Protein AF-A0A418GRE8-F1 (afdb_monomer_lite)

Radius of gyration: 18.29 Å; chains: 1; bounding box: 44×47×54 Å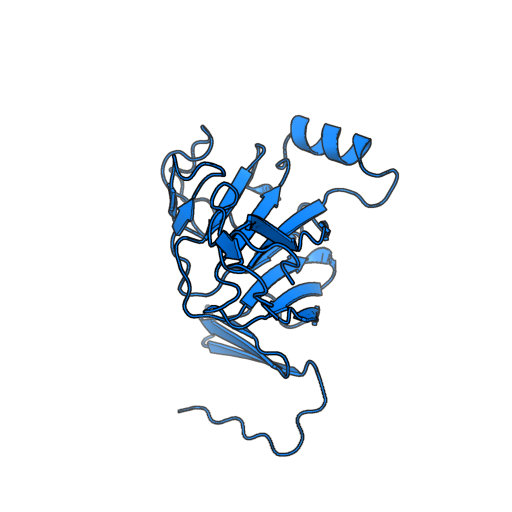

Secondary structure (DSSP, 8-state):
---SSS-EEE-EEE--EEE-STTEEEE--TT--EEE-TTSS-EEESSEE-SEETTEE-TTTEETTBGGG--S-EEEEES--SSSEEEEEETTTTEEEEEE--TTT--EEEEEE--SSHHHHHHHHHH-SSS--EEEEEEEES-SSTT--EEE-TT-------EEEEEESS-S-SEE-SSEEEEEEEETTEEEEEEEESS--TT------

Foldseek 3Di:
DAQAQFKDWDWDKDKDKDDADQQKFWFDAPPQQKWAWQVNPDMAGPQFGDQDDPNDHSNVTDRNRGQQRFAAWTKGQGPWDQAQWIWMGGRVVQKIKMKGWRCCFWGAWMKTARGDHPRRQVVQVVPDPPRGGIMIGMITTPDNHRVDIDMDGHVRDDDTDMDIAMDGNPGHFNHDDCFKTKHWDQDPVGTDIDIDGSDDDPPDDDDDD

Sequence (209 aa):
YNGNATPRHFLWWANPAVKGGEGHQSVFPPDVTAVFDHGKRAVSAFPIATGTYYKVDYSAGVDISRYKNVPVPTSYMAEKSQYDFVGAWCHDEDGGLLHVANHHIAPGKKQWSWGHSEFGQAWDKSLTDNNGPYIELMTGIFADNQPDFTWLDAYEEKRFEQYFLPYHSLGMVQNASRDAVIKLQRSERGIEWGLYAISPLNGYRLAIR

Structure (mmCIF, N/CA/C/O backbone):
data_AF-A0A418GRE8-F1
#
_entry.id   AF-A0A418GRE8-F1
#
loop_
_atom_site.group_PDB
_atom_site.id
_atom_site.type_symbol
_atom_site.label_atom_id
_atom_site.label_alt_id
_atom_site.label_comp_id
_atom_site.label_asym_id
_atom_site.label_entity_id
_atom_site.label_seq_id
_atom_site.pdbx_PDB_ins_code
_atom_site.Cartn_x
_atom_site.Cartn_y
_atom_site.Cartn_z
_atom_site.occupancy
_atom_site.B_iso_or_equiv
_atom_site.auth_seq_id
_atom_site.auth_comp_id
_atom_site.auth_asym_id
_atom_site.auth_atom_id
_atom_site.pdbx_PDB_model_num
ATOM 1 N N . TYR A 1 1 ? 6.570 -2.289 -23.967 1.00 94.94 1 TYR A N 1
ATOM 2 C CA . TYR A 1 1 ? 7.234 -2.948 -25.106 1.00 94.94 1 TYR A CA 1
ATOM 3 C C . TYR A 1 1 ? 8.674 -2.466 -25.213 1.00 94.94 1 TYR A C 1
ATOM 5 O O . TYR A 1 1 ? 8.899 -1.262 -25.137 1.00 94.94 1 TYR A O 1
ATOM 13 N N . ASN A 1 2 ? 9.637 -3.375 -25.369 1.00 97.69 2 ASN A N 1
ATOM 14 C CA . ASN A 1 2 ? 11.031 -3.040 -25.659 1.00 97.69 2 ASN A CA 1
ATOM 15 C C . ASN A 1 2 ? 11.304 -3.161 -27.165 1.00 97.69 2 ASN A C 1
ATOM 17 O O . ASN A 1 2 ? 11.511 -4.255 -27.666 1.00 97.69 2 ASN A O 1
ATOM 21 N N . GLY A 1 3 ? 11.374 -2.043 -27.888 1.00 97.50 3 GLY A N 1
ATOM 22 C CA . GLY A 1 3 ? 11.646 -2.051 -29.334 1.00 97.50 3 GLY A CA 1
ATOM 23 C C . GLY A 1 3 ? 13.100 -2.329 -29.743 1.00 97.50 3 GLY A C 1
ATOM 24 O O . GLY A 1 3 ? 13.414 -2.243 -30.927 1.00 97.50 3 GLY A O 1
ATOM 25 N N . ASN A 1 4 ? 14.003 -2.608 -28.799 1.00 97.81 4 ASN A N 1
ATOM 26 C CA . ASN A 1 4 ? 15.423 -2.830 -29.077 1.00 97.81 4 ASN A CA 1
ATOM 27 C C . ASN A 1 4 ? 15.740 -4.318 -29.277 1.00 97.81 4 ASN A C 1
ATOM 29 O O . ASN A 1 4 ? 15.134 -5.179 -28.648 1.00 97.81 4 ASN A O 1
ATOM 33 N N . ALA A 1 5 ? 16.803 -4.607 -30.036 1.00 97.75 5 ALA A N 1
ATOM 34 C CA . ALA A 1 5 ? 17.363 -5.955 -30.203 1.00 97.75 5 ALA A CA 1
ATOM 35 C C . ALA A 1 5 ? 18.135 -6.481 -28.971 1.00 97.75 5 ALA A C 1
ATOM 37 O O . ALA A 1 5 ? 18.753 -7.539 -29.029 1.00 97.75 5 ALA A O 1
ATOM 38 N N . THR A 1 6 ? 18.160 -5.727 -27.868 1.00 98.06 6 THR A N 1
ATOM 39 C CA . THR A 1 6 ? 18.856 -6.097 -26.626 1.00 98.06 6 THR A CA 1
ATOM 40 C C . THR A 1 6 ? 17.944 -5.866 -25.421 1.00 98.06 6 THR A C 1
ATOM 42 O O . THR A 1 6 ? 17.111 -4.950 -25.477 1.00 98.06 6 THR A O 1
ATOM 45 N N . PRO A 1 7 ? 18.099 -6.641 -24.330 1.00 97.69 7 PRO A N 1
ATOM 46 C CA . PRO A 1 7 ? 17.323 -6.435 -23.115 1.00 97.69 7 PRO A CA 1
ATOM 47 C C . PRO A 1 7 ? 17.482 -5.027 -22.528 1.00 97.69 7 PRO A C 1
ATOM 49 O O . PRO A 1 7 ? 18.528 -4.372 -22.660 1.00 97.69 7 PRO A O 1
ATOM 52 N N . ARG A 1 8 ? 16.431 -4.553 -21.860 1.00 96.94 8 ARG A N 1
ATOM 53 C CA . ARG A 1 8 ? 16.404 -3.283 -21.126 1.00 96.94 8 ARG A CA 1
ATOM 54 C C . ARG A 1 8 ? 15.813 -3.508 -19.745 1.00 96.94 8 ARG A C 1
ATOM 56 O O . ARG A 1 8 ? 14.792 -4.174 -19.612 1.00 96.94 8 ARG A O 1
ATOM 63 N N . HIS A 1 9 ? 16.452 -2.946 -18.727 1.00 94.56 9 HIS A N 1
ATOM 64 C CA . HIS A 1 9 ? 15.881 -2.940 -17.390 1.00 94.56 9 HIS A CA 1
ATOM 65 C C . HIS A 1 9 ? 14.781 -1.879 -17.295 1.00 94.56 9 HIS A C 1
ATOM 67 O O . HIS A 1 9 ? 14.842 -0.850 -17.972 1.00 94.56 9 HIS A O 1
ATOM 73 N N . PHE A 1 10 ? 13.788 -2.111 -16.445 1.00 93.50 10 PHE A N 1
ATOM 74 C CA . PHE A 1 10 ? 12.794 -1.104 -16.098 1.00 93.50 10 PHE A CA 1
ATOM 75 C C . PHE A 1 10 ? 12.335 -1.258 -14.650 1.00 93.50 10 PHE A C 1
ATOM 77 O O . PHE A 1 10 ? 12.489 -2.312 -14.030 1.00 93.50 10 PHE A O 1
ATOM 84 N N . LEU A 1 11 ? 11.762 -0.175 -14.138 1.00 93.44 11 LEU A N 1
ATOM 85 C CA . LEU A 1 11 ? 11.116 -0.093 -12.840 1.00 93.44 11 LEU A CA 1
ATOM 86 C C . LEU A 1 11 ? 9.740 0.531 -13.055 1.00 93.44 11 LEU A C 1
ATOM 88 O O . LEU A 1 11 ? 9.628 1.542 -13.752 1.00 93.44 11 LEU A O 1
ATOM 92 N N . TRP A 1 12 ? 8.703 -0.059 -12.466 1.00 94.12 12 TRP A N 1
ATOM 93 C CA . TRP A 1 12 ? 7.352 0.485 -12.531 1.00 94.12 12 TRP A CA 1
ATOM 94 C C . TRP A 1 12 ? 6.684 0.460 -11.162 1.00 94.12 12 TRP A C 1
ATOM 96 O O . TRP A 1 12 ? 6.516 -0.602 -10.559 1.00 94.12 12 TRP A O 1
ATOM 106 N N . TRP A 1 13 ? 6.255 1.638 -10.715 1.00 95.25 13 TRP A N 1
ATOM 107 C CA . TRP A 1 13 ? 5.429 1.828 -9.530 1.00 95.25 13 TRP A CA 1
ATOM 108 C C . TRP A 1 13 ? 4.293 2.787 -9.865 1.00 95.25 13 TRP A C 1
ATOM 110 O O . TRP A 1 13 ? 4.534 3.863 -10.410 1.00 95.25 13 TRP A O 1
ATOM 120 N N . ALA A 1 14 ? 3.069 2.426 -9.496 1.00 96.19 14 ALA A N 1
ATOM 121 C CA . ALA A 1 14 ? 1.993 3.400 -9.387 1.00 96.19 14 ALA A CA 1
ATOM 122 C C . ALA A 1 14 ? 2.026 3.997 -7.976 1.00 96.19 14 ALA A C 1
ATOM 124 O O . ALA A 1 14 ? 2.118 3.254 -6.999 1.00 96.19 14 ALA A O 1
ATOM 125 N N . ASN A 1 15 ? 1.981 5.326 -7.881 1.00 95.94 15 ASN A N 1
ATOM 126 C CA . ASN A 1 15 ? 2.144 6.067 -6.630 1.00 95.94 15 ASN A CA 1
ATOM 127 C C . ASN A 1 15 ? 0.995 7.069 -6.399 1.00 95.94 15 ASN A C 1
ATOM 129 O O . ASN A 1 15 ? 1.213 8.279 -6.480 1.00 95.94 15 ASN A O 1
ATOM 133 N N . PRO A 1 16 ? -0.253 6.611 -6.198 1.00 95.88 16 PRO A N 1
ATOM 134 C CA . PRO A 1 16 ? -1.324 7.495 -5.764 1.00 95.88 16 PRO A CA 1
ATOM 135 C C . PRO A 1 16 ? -1.039 8.090 -4.380 1.00 95.88 16 PRO A C 1
ATOM 137 O O . PRO A 1 16 ? -0.779 7.373 -3.409 1.00 95.88 16 PRO A O 1
ATOM 140 N N . ALA A 1 17 ? -1.174 9.411 -4.291 1.00 95.56 17 ALA A N 1
ATOM 141 C CA . ALA A 1 17 ? -1.313 10.110 -3.025 1.00 95.56 17 ALA A CA 1
ATOM 142 C C . ALA A 1 17 ? -2.750 9.940 -2.509 1.00 95.56 17 ALA A C 1
ATOM 144 O O . ALA A 1 17 ? -3.711 10.191 -3.239 1.00 95.56 17 ALA A O 1
ATOM 145 N N . VAL A 1 18 ? -2.900 9.529 -1.253 1.00 94.50 18 VAL A N 1
ATOM 146 C CA . VAL A 1 18 ? -4.199 9.416 -0.573 1.00 94.50 18 VAL A CA 1
ATOM 147 C C . VAL A 1 18 ? -4.181 10.200 0.734 1.00 94.50 18 VAL A C 1
ATOM 149 O O . VAL A 1 18 ? -3.116 10.569 1.233 1.00 94.50 18 VAL A O 1
ATOM 152 N N . LYS A 1 19 ? -5.368 10.485 1.280 1.00 92.75 19 LYS A N 1
ATOM 153 C CA . LYS A 1 19 ? -5.524 11.309 2.481 1.00 92.75 19 LYS A CA 1
ATOM 154 C C . LYS A 1 19 ? -4.692 10.756 3.644 1.00 92.75 19 LYS A C 1
ATOM 156 O O . LYS A 1 19 ? -4.831 9.586 4.009 1.00 92.75 19 LYS A O 1
ATOM 161 N N . GLY A 1 20 ? -3.817 11.600 4.189 1.00 93.69 20 GLY A N 1
ATOM 162 C CA . GLY A 1 20 ? -3.051 11.350 5.408 1.00 93.69 20 GLY A CA 1
ATOM 163 C C . GLY A 1 20 ? -3.715 11.996 6.626 1.00 93.69 20 GLY A C 1
ATOM 164 O O . GLY A 1 20 ? -4.906 12.295 6.614 1.00 93.69 20 GLY A O 1
ATOM 165 N N . GLY A 1 21 ? -2.935 12.254 7.677 1.00 94.06 21 GLY A N 1
ATOM 166 C CA . GLY A 1 21 ? -3.423 12.926 8.888 1.00 94.06 21 GLY A CA 1
ATOM 167 C C . GLY A 1 21 ? -3.987 11.967 9.938 1.00 94.06 21 GLY A C 1
ATOM 168 O O . GLY A 1 21 ? -3.881 10.753 9.805 1.00 94.06 21 GLY A O 1
ATOM 169 N N . GLU A 1 22 ? -4.549 12.497 11.026 1.00 94.44 22 GLU A N 1
ATOM 170 C CA . GLU A 1 22 ? -4.894 11.706 12.224 1.00 94.44 22 GLU A CA 1
ATOM 171 C C . GLU A 1 22 ? -5.888 10.562 11.962 1.00 94.44 22 GLU A C 1
ATOM 173 O O . GLU A 1 22 ? -5.762 9.473 12.550 1.00 94.44 22 GLU A O 1
ATOM 178 N N . GLY A 1 23 ? -6.840 10.792 11.055 1.00 96.19 23 GLY A N 1
ATOM 179 C CA . GLY A 1 23 ? -7.808 9.808 10.596 1.00 96.19 23 GLY A CA 1
ATOM 180 C C . GLY A 1 23 ? -7.234 8.720 9.692 1.00 96.19 23 GLY A C 1
ATOM 181 O O . GLY A 1 23 ? -7.911 7.721 9.484 1.00 96.19 23 GLY A O 1
ATOM 182 N N . HIS A 1 24 ? -6.011 8.842 9.172 1.00 97.75 24 HIS A N 1
ATOM 183 C CA . HIS A 1 24 ? -5.452 7.848 8.257 1.00 97.75 24 HIS A CA 1
ATOM 184 C C . HIS A 1 24 ? -5.015 6.557 8.968 1.00 97.75 24 HIS A C 1
ATOM 186 O O . HIS A 1 24 ? -4.351 6.578 10.016 1.00 97.75 24 HIS A O 1
ATOM 192 N N . GLN A 1 25 ? -5.326 5.424 8.337 1.00 98.19 25 GLN A N 1
ATOM 193 C CA . GLN A 1 25 ? -4.853 4.099 8.699 1.00 98.19 25 GLN A CA 1
ATOM 194 C C . GLN A 1 25 ? -4.451 3.270 7.470 1.00 98.19 25 GLN A C 1
ATOM 196 O O . GLN A 1 25 ? -5.213 3.135 6.510 1.00 98.19 25 GLN A O 1
ATOM 201 N N . SER A 1 26 ? -3.266 2.670 7.535 1.00 98.00 26 SER A N 1
ATOM 202 C CA . SER A 1 26 ? -2.730 1.759 6.526 1.00 98.00 26 SER A CA 1
ATOM 203 C C . SER A 1 26 ? -3.526 0.458 6.488 1.00 98.00 26 SER A C 1
ATOM 205 O O . SER A 1 26 ? -3.678 -0.202 7.517 1.00 98.00 26 SER A O 1
ATOM 207 N N . VAL A 1 27 ? -3.957 0.032 5.303 1.00 97.88 27 VAL A N 1
ATOM 208 C CA . VAL A 1 27 ? -4.663 -1.238 5.099 1.00 97.88 27 VAL A CA 1
ATOM 209 C C . VAL A 1 27 ? -3.742 -2.201 4.360 1.00 97.88 27 VAL A C 1
ATOM 211 O O . VAL A 1 27 ? -3.666 -2.195 3.134 1.00 97.88 27 VAL A O 1
ATOM 214 N N . PHE A 1 28 ? -3.036 -3.046 5.103 1.00 97.88 28 PHE A N 1
ATOM 215 C CA . PHE A 1 28 ? -2.276 -4.154 4.524 1.00 97.88 28 PHE A CA 1
ATOM 216 C C . PHE A 1 28 ? -3.061 -5.465 4.637 1.00 97.88 28 PHE A C 1
ATOM 218 O O . PHE A 1 28 ? -3.894 -5.601 5.538 1.00 97.88 28 PHE A O 1
ATOM 225 N N . PRO A 1 29 ? -2.810 -6.434 3.739 1.00 97.50 29 PRO A N 1
ATOM 226 C CA . PRO A 1 29 ? -3.384 -7.764 3.859 1.00 97.50 29 PRO A CA 1
ATOM 227 C C . PRO A 1 29 ? -3.110 -8.438 5.211 1.00 97.50 29 PRO A C 1
ATOM 229 O O . PRO A 1 29 ? -2.058 -8.197 5.805 1.00 97.50 29 PRO A O 1
ATOM 232 N N . PRO A 1 30 ? -4.002 -9.333 5.679 1.00 96.19 30 PRO A N 1
ATOM 233 C CA . PRO A 1 30 ? -3.861 -9.982 6.985 1.00 96.19 30 PRO A CA 1
ATOM 234 C C . PRO A 1 30 ? -2.605 -10.846 7.152 1.00 96.19 30 PRO A C 1
ATOM 236 O O . PRO A 1 30 ? -2.222 -11.139 8.281 1.00 96.19 30 PRO A O 1
ATOM 239 N N . ASP A 1 31 ? -1.990 -11.289 6.053 1.00 96.94 31 ASP A N 1
ATOM 240 C CA . ASP A 1 31 ? -0.751 -12.072 6.069 1.00 96.94 31 ASP A CA 1
ATOM 241 C C . ASP A 1 31 ? 0.520 -11.208 6.127 1.00 96.94 31 ASP A C 1
ATOM 243 O O . ASP A 1 31 ? 1.615 -11.742 6.291 1.00 96.94 31 ASP A O 1
ATOM 247 N N . VAL A 1 32 ? 0.396 -9.879 6.058 1.00 97.25 32 VAL A N 1
ATOM 248 C CA . VAL A 1 32 ? 1.521 -8.960 6.248 1.00 97.25 32 VAL A CA 1
ATOM 249 C C . VAL A 1 32 ? 1.736 -8.732 7.740 1.00 97.25 32 VAL A C 1
ATOM 251 O O . VAL A 1 32 ? 1.144 -7.844 8.351 1.00 97.25 32 VAL A O 1
ATOM 254 N N . THR A 1 33 ? 2.625 -9.531 8.327 1.00 97.06 33 THR A N 1
ATOM 255 C CA . THR A 1 33 ? 3.007 -9.424 9.747 1.00 97.06 33 THR A CA 1
ATOM 256 C C . THR A 1 33 ? 4.294 -8.634 9.972 1.00 97.06 33 THR A C 1
ATOM 258 O O . THR A 1 33 ? 4.660 -8.361 11.116 1.00 97.06 33 THR A O 1
ATOM 261 N N . ALA A 1 34 ? 5.003 -8.277 8.899 1.00 96.94 34 ALA A N 1
ATOM 262 C CA . ALA A 1 34 ? 6.251 -7.530 8.951 1.00 96.94 34 ALA A CA 1
ATOM 263 C C . ALA A 1 34 ? 6.363 -6.536 7.790 1.00 96.94 34 ALA A C 1
ATOM 265 O O . ALA A 1 34 ? 5.949 -6.813 6.660 1.00 96.94 34 ALA A O 1
ATOM 266 N N . VAL A 1 35 ? 6.963 -5.383 8.083 1.00 97.00 35 VAL A N 1
ATOM 267 C CA . VAL A 1 35 ? 7.262 -4.333 7.107 1.00 97.00 35 VAL A CA 1
ATOM 268 C C . VAL A 1 35 ? 8.725 -3.924 7.195 1.00 97.00 35 VAL A C 1
ATOM 270 O O . VAL A 1 35 ? 9.308 -3.865 8.279 1.00 97.00 35 VAL A O 1
ATOM 273 N N . PHE A 1 36 ? 9.313 -3.629 6.043 1.00 95.38 36 PHE A N 1
ATOM 274 C CA . PHE A 1 36 ? 10.685 -3.167 5.913 1.00 95.38 36 PHE A CA 1
ATOM 275 C C . PHE A 1 36 ? 10.770 -1.668 5.652 1.00 95.38 36 PHE A C 1
ATOM 277 O O . PHE A 1 36 ? 9.884 -1.070 5.028 1.00 95.38 36 PHE A O 1
ATOM 284 N N . ASP A 1 37 ? 11.891 -1.081 6.076 1.00 92.81 37 ASP A N 1
ATOM 285 C CA . ASP A 1 37 ? 12.237 0.290 5.719 1.00 92.81 37 ASP A CA 1
ATOM 286 C C . ASP A 1 37 ? 12.537 0.398 4.215 1.00 92.81 37 ASP A C 1
ATOM 288 O O . ASP A 1 37 ? 12.675 -0.595 3.500 1.00 92.81 37 ASP A O 1
ATOM 292 N N . HIS A 1 38 ? 12.672 1.630 3.722 1.00 87.31 38 HIS A N 1
ATOM 293 C CA . HIS A 1 38 ? 12.851 1.915 2.293 1.00 87.31 38 HIS A CA 1
ATOM 294 C C . HIS A 1 38 ? 13.989 1.108 1.631 1.00 87.31 38 HIS A C 1
ATOM 296 O O . HIS A 1 38 ? 13.899 0.782 0.453 1.00 87.31 38 HIS A O 1
ATOM 302 N N . GLY A 1 39 ? 15.059 0.806 2.375 1.00 84.25 39 GLY A N 1
ATOM 303 C CA . GLY A 1 39 ? 16.217 0.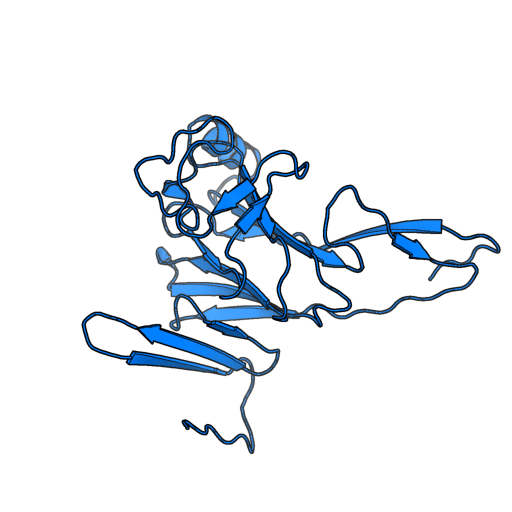062 1.873 1.00 84.25 39 GLY A CA 1
ATOM 304 C C . GLY A 1 39 ? 16.258 -1.418 2.260 1.00 84.25 39 GLY A C 1
ATOM 305 O O . GLY A 1 39 ? 17.299 -2.031 2.049 1.00 84.25 39 GLY A O 1
ATOM 306 N N . LYS A 1 40 ? 15.203 -1.975 2.877 1.00 86.56 40 LYS A N 1
ATOM 307 C CA . LYS A 1 40 ? 15.197 -3.327 3.478 1.00 86.56 40 LYS A CA 1
ATOM 308 C C . LYS A 1 40 ? 16.364 -3.592 4.453 1.00 86.56 40 LYS A C 1
ATOM 310 O O . LYS A 1 40 ? 16.883 -4.698 4.552 1.00 86.56 40 LYS A O 1
ATOM 315 N N . ARG A 1 41 ? 16.780 -2.562 5.188 1.00 89.25 41 ARG A N 1
ATOM 316 C CA . ARG A 1 41 ? 17.840 -2.562 6.212 1.00 89.25 41 ARG A CA 1
ATOM 317 C C . ARG A 1 41 ? 17.298 -2.796 7.619 1.00 89.25 41 ARG A C 1
ATOM 319 O O . ARG A 1 41 ? 18.030 -3.274 8.478 1.00 89.25 41 ARG A O 1
ATOM 326 N N . ALA A 1 42 ? 16.049 -2.410 7.866 1.00 93.12 42 ALA A N 1
ATOM 327 C CA . ALA A 1 42 ? 15.366 -2.592 9.141 1.00 93.12 42 ALA A CA 1
ATOM 328 C C . ALA A 1 42 ? 13.978 -3.193 8.913 1.00 93.12 42 ALA A C 1
ATOM 330 O O . ALA A 1 42 ? 13.346 -2.930 7.891 1.00 93.12 42 ALA A O 1
ATOM 331 N N . VAL A 1 43 ? 13.511 -3.975 9.884 1.00 95.75 43 VAL A N 1
ATOM 332 C CA . VAL A 1 43 ? 12.207 -4.642 9.875 1.00 95.75 43 VAL A CA 1
ATOM 333 C C . VAL A 1 43 ? 11.445 -4.288 11.147 1.00 95.75 43 VAL A C 1
ATOM 335 O O . VAL A 1 43 ? 12.048 -4.121 12.207 1.00 95.75 43 VAL A O 1
ATOM 338 N N . SER A 1 44 ? 10.127 -4.170 11.041 1.00 97.31 44 SER A N 1
ATOM 339 C CA . SER A 1 44 ? 9.224 -4.030 12.180 1.00 97.31 44 SER A CA 1
ATOM 340 C C . SER A 1 44 ? 8.042 -4.979 12.040 1.00 97.31 44 SER A C 1
ATOM 342 O O . SER A 1 44 ? 7.615 -5.279 10.924 1.00 97.31 44 SER A O 1
ATOM 344 N N . ALA A 1 45 ? 7.509 -5.437 13.172 1.00 97.88 45 ALA A N 1
ATOM 345 C CA . ALA A 1 45 ? 6.220 -6.112 13.196 1.00 97.88 45 ALA A CA 1
ATOM 346 C C . ALA A 1 45 ? 5.112 -5.129 12.789 1.00 97.88 45 ALA A C 1
ATOM 348 O O . ALA A 1 45 ? 5.159 -3.946 13.125 1.00 97.88 45 ALA A O 1
ATOM 349 N N . PHE A 1 46 ? 4.114 -5.622 12.063 1.00 97.69 46 PHE A N 1
ATOM 350 C CA . PHE A 1 46 ? 2.979 -4.832 11.599 1.00 97.69 46 PHE A CA 1
ATOM 351 C C . PHE A 1 46 ? 1.662 -5.551 11.945 1.00 97.69 46 PHE A C 1
ATOM 353 O O . PHE A 1 46 ? 1.608 -6.777 11.847 1.00 97.69 46 PHE A O 1
ATOM 360 N N . PRO A 1 47 ? 0.596 -4.832 12.356 1.00 97.38 47 PRO A N 1
ATOM 361 C CA . PRO A 1 47 ? 0.526 -3.379 12.553 1.00 97.38 47 PRO A CA 1
ATOM 362 C C . PRO A 1 47 ? 1.117 -2.901 13.885 1.00 97.38 47 PRO A C 1
ATOM 364 O O . PRO A 1 47 ? 1.392 -1.715 14.028 1.00 97.38 47 PRO A O 1
ATOM 367 N N . ILE A 1 48 ? 1.321 -3.795 14.856 1.00 98.31 48 ILE A N 1
ATOM 368 C CA . ILE A 1 48 ? 1.861 -3.434 16.170 1.00 98.31 48 ILE A CA 1
ATOM 369 C C . ILE A 1 48 ? 3.383 -3.569 16.153 1.00 98.31 48 ILE A C 1
ATOM 371 O O . ILE A 1 48 ? 3.915 -4.677 16.227 1.00 98.31 48 ILE A O 1
ATOM 375 N N . ALA A 1 49 ? 4.077 -2.438 16.088 1.00 98.19 49 ALA A N 1
ATOM 376 C CA . ALA A 1 49 ? 5.524 -2.384 16.194 1.00 98.19 49 ALA A CA 1
ATOM 377 C C . ALA A 1 49 ? 5.975 -2.568 17.644 1.00 98.19 49 ALA A C 1
ATOM 379 O O . ALA A 1 49 ? 5.378 -2.025 18.574 1.00 98.19 49 ALA A O 1
ATOM 380 N N . THR A 1 50 ? 7.081 -3.287 17.813 1.00 97.38 50 THR A N 1
ATOM 381 C CA . THR A 1 50 ? 7.846 -3.375 19.060 1.00 97.38 50 THR A CA 1
ATOM 382 C C . THR A 1 50 ? 9.323 -3.104 18.769 1.00 97.38 50 THR A C 1
ATOM 384 O O . THR A 1 50 ? 9.778 -3.234 17.630 1.00 97.38 50 THR A O 1
ATOM 387 N N . GLY A 1 51 ? 10.086 -2.696 19.785 1.00 96.38 51 GLY A N 1
ATOM 388 C CA . GLY A 1 51 ? 11.504 -2.355 19.633 1.00 96.38 51 GLY A CA 1
ATOM 389 C C . GLY A 1 51 ? 11.722 -1.037 18.886 1.00 96.38 51 GLY A C 1
ATOM 390 O O . GLY A 1 51 ? 10.921 -0.119 19.006 1.00 96.38 51 GLY A O 1
ATOM 391 N N . THR A 1 52 ? 12.813 -0.915 18.130 1.00 97.31 52 THR A N 1
ATOM 392 C CA . THR A 1 52 ? 13.165 0.328 17.423 1.00 97.31 52 THR A CA 1
ATOM 393 C C . THR A 1 52 ? 12.943 0.204 15.920 1.00 97.31 52 THR A C 1
ATOM 395 O O . THR A 1 52 ? 13.466 -0.710 15.288 1.00 97.31 52 THR A O 1
ATOM 398 N N . TYR A 1 53 ? 12.254 1.175 15.318 1.00 97.06 53 TYR A N 1
ATOM 399 C CA . TYR A 1 53 ? 12.091 1.272 13.865 1.00 97.06 53 TYR A CA 1
ATOM 400 C C . TYR A 1 53 ? 12.220 2.732 13.419 1.00 97.06 53 TYR A C 1
ATOM 402 O O . TYR A 1 53 ? 11.706 3.628 14.079 1.00 97.06 53 TYR A O 1
ATOM 410 N N . TYR A 1 54 ? 12.981 3.004 12.351 1.00 95.62 54 TYR A N 1
ATOM 411 C CA . TYR A 1 54 ? 13.352 4.376 11.948 1.00 95.62 54 TYR A CA 1
ATOM 412 C C . TYR A 1 54 ? 13.947 5.237 13.085 1.00 95.62 54 TYR A C 1
ATOM 414 O O . TYR A 1 54 ? 13.758 6.448 13.132 1.00 95.62 54 TYR A O 1
ATOM 422 N N . LYS A 1 55 ? 14.713 4.613 13.994 1.00 95.06 55 LYS A N 1
ATOM 423 C CA . LYS A 1 55 ? 15.286 5.249 15.203 1.00 95.06 55 LYS A CA 1
ATOM 424 C C . LYS A 1 55 ? 14.240 5.765 16.209 1.00 95.06 55 LYS A C 1
ATOM 426 O O . LYS A 1 55 ? 14.600 6.500 17.122 1.00 95.06 55 LYS A O 1
ATOM 431 N N . VAL A 1 56 ? 12.979 5.368 16.062 1.00 97.12 56 VAL A N 1
ATOM 432 C CA . VAL A 1 56 ? 11.896 5.631 17.017 1.00 97.12 56 VAL A CA 1
ATOM 433 C C . VAL A 1 56 ? 11.709 4.399 17.896 1.00 97.12 56 VAL A C 1
ATOM 435 O O . VAL A 1 56 ? 11.746 3.276 17.391 1.00 97.12 56 VAL A O 1
ATOM 438 N N . ASP A 1 57 ? 11.535 4.608 19.200 1.00 97.56 57 ASP A N 1
ATOM 439 C CA . ASP A 1 57 ? 11.229 3.545 20.157 1.00 97.56 57 ASP A CA 1
ATOM 440 C C . ASP A 1 57 ? 9.723 3.240 20.172 1.00 97.56 57 ASP A C 1
ATOM 442 O O . ASP A 1 57 ? 8.903 4.084 20.527 1.00 97.56 57 ASP A O 1
ATOM 446 N N . TYR A 1 58 ? 9.379 2.015 19.791 1.00 98.06 58 TYR A N 1
ATOM 447 C CA . TYR A 1 58 ? 8.039 1.436 19.808 1.00 98.06 58 TYR A CA 1
ATOM 448 C C . TYR A 1 58 ? 7.930 0.277 20.812 1.00 98.06 58 TYR A C 1
ATOM 450 O O . TYR A 1 58 ? 6.999 -0.520 20.736 1.00 98.06 58 TYR A O 1
ATOM 458 N N . SER A 1 59 ? 8.858 0.147 21.768 1.00 97.31 59 SER A N 1
ATOM 459 C CA . SER A 1 59 ? 8.888 -0.934 22.771 1.00 97.31 59 SER A CA 1
ATOM 460 C C . SER A 1 59 ? 7.581 -1.123 23.553 1.00 97.31 59 SER A C 1
ATOM 462 O O . SER A 1 59 ? 7.291 -2.238 23.980 1.00 97.31 59 SER A O 1
ATOM 464 N N . ALA A 1 60 ? 6.759 -0.078 23.673 1.00 97.56 60 ALA A N 1
ATOM 465 C CA . ALA A 1 60 ? 5.444 -0.126 24.309 1.00 97.56 60 ALA A CA 1
ATOM 466 C C . ALA A 1 60 ? 4.362 -0.893 23.516 1.00 97.56 60 ALA A C 1
ATOM 468 O O . ALA A 1 60 ? 3.268 -1.088 24.041 1.00 97.56 60 ALA A O 1
ATOM 469 N N . GLY A 1 61 ? 4.634 -1.322 22.278 1.00 98.25 61 GLY A N 1
ATOM 470 C CA . GLY A 1 61 ? 3.629 -1.934 21.408 1.00 98.25 61 GLY A CA 1
ATOM 471 C C . GLY A 1 61 ? 2.740 -0.870 20.772 1.00 98.25 61 GLY A C 1
ATOM 472 O O . GLY A 1 61 ? 1.650 -0.575 21.258 1.00 98.25 61 GLY A O 1
ATOM 473 N N . VAL A 1 62 ? 3.212 -0.275 19.680 1.00 98.50 62 VAL A N 1
ATOM 474 C CA . VAL A 1 62 ? 2.546 0.863 19.035 1.00 98.50 62 VAL A CA 1
ATOM 475 C C . VAL A 1 62 ? 1.939 0.438 17.708 1.00 98.50 62 VAL A C 1
ATOM 477 O O . VAL A 1 62 ? 2.613 -0.156 16.873 1.00 98.50 62 VAL A O 1
ATOM 480 N N . ASP A 1 63 ? 0.669 0.776 17.493 1.00 98.19 63 ASP A N 1
ATOM 481 C CA . ASP A 1 63 ? 0.009 0.572 16.205 1.00 98.19 63 ASP A CA 1
ATOM 482 C C . ASP A 1 63 ? 0.554 1.554 15.157 1.00 98.19 63 ASP A C 1
ATOM 484 O O . ASP A 1 63 ? 0.110 2.701 15.065 1.00 98.19 63 ASP A O 1
ATOM 488 N N . ILE A 1 64 ? 1.517 1.099 14.362 1.00 98.25 64 ILE A N 1
ATOM 489 C CA . ILE A 1 64 ? 2.143 1.869 13.283 1.00 98.25 64 ILE A CA 1
ATOM 490 C C . ILE A 1 64 ? 1.319 1.854 11.988 1.00 98.25 64 ILE A C 1
ATOM 492 O O . ILE A 1 64 ? 1.724 2.460 11.002 1.00 98.25 64 ILE A O 1
ATOM 496 N N . SER A 1 65 ? 0.137 1.224 11.968 1.00 98.00 65 SER A N 1
ATOM 497 C CA . SER A 1 65 ? -0.819 1.449 10.877 1.00 98.00 65 SER A CA 1
ATOM 498 C C . SER A 1 65 ? -1.477 2.830 10.971 1.00 98.00 65 SER A C 1
ATOM 500 O O . SER A 1 65 ? -1.960 3.350 9.972 1.00 98.00 65 SER A O 1
ATOM 502 N N . ARG A 1 66 ? -1.495 3.462 12.152 1.00 98.06 66 ARG A N 1
ATOM 503 C CA . ARG A 1 66 ? -2.090 4.789 12.375 1.00 98.06 66 ARG A CA 1
ATOM 504 C C . ARG A 1 66 ? -1.085 5.899 12.085 1.00 98.06 66 ARG A C 1
ATOM 506 O O . ARG A 1 66 ? -0.086 6.004 12.786 1.00 98.06 66 ARG A O 1
ATOM 513 N N . TYR A 1 67 ? -1.405 6.810 11.164 1.00 97.38 67 TYR A N 1
ATOM 514 C CA . TYR A 1 67 ? -0.530 7.939 10.790 1.00 97.38 67 TYR A CA 1
ATOM 515 C C . TYR A 1 67 ? -0.017 8.745 11.992 1.00 97.38 67 TYR A C 1
ATOM 517 O O . TYR A 1 67 ? 1.171 9.038 12.092 1.00 97.38 67 TYR A O 1
ATOM 525 N N . LYS A 1 68 ? -0.908 9.061 12.942 1.00 96.75 68 LYS A N 1
ATOM 526 C CA . LYS A 1 68 ? -0.579 9.839 14.149 1.00 96.75 68 LYS A CA 1
ATOM 527 C C . LYS A 1 68 ? 0.515 9.211 15.026 1.00 96.75 68 LYS A C 1
ATOM 529 O O . LYS A 1 68 ? 1.149 9.917 15.800 1.00 96.75 68 LYS A O 1
ATOM 534 N N . ASN A 1 69 ? 0.745 7.903 14.898 1.00 97.69 69 ASN A N 1
ATOM 535 C CA . ASN A 1 69 ? 1.745 7.164 15.668 1.00 97.69 69 ASN A CA 1
ATOM 536 C C . ASN A 1 69 ? 3.114 7.100 14.967 1.00 97.69 69 ASN A C 1
ATOM 538 O O . ASN A 1 69 ? 4.029 6.459 15.477 1.00 97.69 69 ASN A O 1
ATOM 542 N N . VAL A 1 70 ? 3.265 7.736 13.802 1.00 97.25 70 VAL A N 1
ATOM 543 C CA . VAL A 1 70 ? 4.456 7.651 12.950 1.00 97.25 70 VAL A CA 1
ATOM 544 C C . VAL A 1 70 ? 5.149 9.011 12.938 1.00 97.25 70 VAL A C 1
ATOM 546 O O . VAL A 1 70 ? 4.850 9.823 12.075 1.00 97.25 70 VAL A O 1
ATOM 549 N N . PRO A 1 71 ? 6.053 9.333 13.877 1.00 96.69 71 PRO A N 1
ATOM 550 C CA . PRO A 1 71 ? 6.532 10.707 14.051 1.00 96.69 71 PRO A CA 1
ATOM 551 C C . PRO A 1 71 ? 7.529 11.155 12.974 1.00 96.69 71 PRO A C 1
ATOM 553 O O . PRO A 1 71 ? 7.691 12.347 12.744 1.00 96.69 71 PRO A O 1
ATOM 556 N N . VAL A 1 72 ? 8.216 10.231 12.306 1.00 96.94 72 VAL A N 1
ATOM 557 C CA . VAL A 1 72 ? 9.295 10.542 11.352 1.00 96.94 72 VAL A CA 1
ATOM 558 C C . VAL A 1 72 ? 8.969 10.007 9.958 1.00 96.94 72 VAL A C 1
ATOM 560 O O . VAL A 1 72 ? 8.145 9.092 9.853 1.00 96.94 72 VAL A O 1
ATOM 563 N N . PRO A 1 73 ? 9.630 10.503 8.893 1.00 96.88 73 PRO A N 1
ATOM 564 C CA . PRO A 1 73 ? 9.462 9.955 7.555 1.00 96.88 73 PRO A CA 1
ATOM 565 C C . PRO A 1 73 ? 9.696 8.449 7.544 1.00 96.88 73 PRO A C 1
ATOM 567 O O . PRO A 1 73 ? 10.779 7.974 7.891 1.00 96.88 73 PRO A O 1
ATOM 570 N N . THR A 1 74 ? 8.670 7.700 7.161 1.00 96.56 74 THR A N 1
ATOM 571 C CA . THR A 1 74 ? 8.630 6.252 7.349 1.00 96.56 74 THR A CA 1
ATOM 572 C C . THR A 1 74 ? 8.077 5.583 6.105 1.00 96.56 74 THR A C 1
ATOM 574 O O . THR A 1 74 ? 7.078 6.007 5.529 1.00 96.56 74 THR A O 1
ATOM 577 N N . SER A 1 75 ? 8.750 4.510 5.699 1.00 94.75 75 SER A N 1
ATOM 578 C CA . SER A 1 75 ? 8.286 3.593 4.669 1.00 94.75 75 SER A CA 1
ATOM 579 C C . SER A 1 75 ? 7.844 2.289 5.314 1.00 94.75 75 SER A C 1
ATOM 581 O O . SER A 1 75 ? 8.508 1.787 6.222 1.00 94.75 75 SER A O 1
ATOM 583 N N . TYR A 1 76 ? 6.789 1.703 4.767 1.00 96.06 76 TYR A N 1
ATOM 584 C CA . TYR A 1 76 ? 6.391 0.323 4.992 1.00 96.06 76 TYR A CA 1
ATOM 585 C C . TYR A 1 76 ? 6.441 -0.394 3.658 1.00 96.06 76 TYR A C 1
ATOM 587 O O . TYR A 1 76 ? 5.567 -0.186 2.827 1.00 96.06 76 TYR A O 1
ATOM 595 N N . MET A 1 77 ? 7.471 -1.198 3.424 1.00 95.31 77 MET A N 1
ATOM 596 C CA . MET A 1 77 ? 7.450 -2.191 2.355 1.00 95.31 77 MET A CA 1
ATOM 597 C C . MET A 1 77 ? 6.950 -3.502 2.952 1.00 95.31 77 MET A C 1
ATOM 599 O O . MET A 1 77 ? 7.582 -4.005 3.879 1.00 95.31 77 MET A O 1
ATOM 603 N N . ALA A 1 78 ? 5.840 -4.055 2.467 1.00 95.25 78 ALA A N 1
ATOM 604 C CA . ALA A 1 78 ? 5.423 -5.384 2.909 1.00 95.25 78 ALA A CA 1
ATOM 605 C C . ALA A 1 78 ? 6.514 -6.414 2.581 1.00 95.25 78 ALA A C 1
ATOM 607 O O . ALA A 1 78 ? 7.162 -6.304 1.542 1.00 95.25 78 ALA A O 1
ATOM 608 N N . GLU A 1 79 ? 6.709 -7.417 3.442 1.00 86.38 79 GLU A N 1
ATOM 609 C CA . GLU A 1 79 ? 7.594 -8.540 3.119 1.00 86.38 79 GLU A CA 1
ATOM 610 C C . GLU A 1 79 ? 7.088 -9.300 1.888 1.00 86.38 79 GLU A C 1
ATOM 612 O O . GLU A 1 79 ? 7.658 -9.192 0.805 1.00 86.38 79 GLU A O 1
ATOM 617 N N . LYS A 1 80 ? 6.022 -10.083 2.059 1.00 88.06 80 LYS A N 1
ATOM 618 C CA . LYS A 1 80 ? 5.328 -10.834 1.014 1.00 88.06 80 LYS A CA 1
ATOM 619 C C . LYS A 1 80 ? 3.871 -10.961 1.418 1.00 88.06 80 LYS A C 1
ATOM 621 O O . LYS A 1 80 ? 3.551 -10.995 2.601 1.00 88.06 80 LYS A O 1
ATOM 626 N N . SER A 1 81 ? 2.998 -11.052 0.428 1.00 95.75 81 SER A N 1
ATOM 627 C CA . SER A 1 81 ? 1.583 -11.322 0.644 1.00 95.75 81 SER A CA 1
ATOM 628 C C . SER A 1 81 ? 1.047 -12.164 -0.505 1.00 95.75 81 SER A C 1
ATOM 630 O O . SER A 1 81 ? 1.452 -11.978 -1.653 1.00 95.75 81 SER A O 1
ATOM 632 N N . GLN A 1 82 ? 0.163 -13.105 -0.188 1.00 97.06 82 GLN A N 1
ATOM 633 C CA . GLN A 1 82 ? -0.604 -13.898 -1.153 1.00 97.06 82 GLN A CA 1
ATOM 634 C C . GLN A 1 82 ? -1.914 -13.208 -1.558 1.00 97.06 82 GLN A C 1
ATOM 636 O O . GLN A 1 82 ? -2.708 -13.767 -2.311 1.00 97.06 82 GLN A O 1
ATOM 641 N N . TYR A 1 83 ? -2.169 -12.006 -1.039 1.00 98.00 83 TYR A N 1
ATOM 642 C CA . TYR A 1 83 ? -3.371 -11.244 -1.335 1.00 98.00 83 TYR A CA 1
ATOM 643 C C . TYR A 1 83 ? -3.130 -10.229 -2.449 1.00 98.00 83 TYR A C 1
ATOM 645 O O . TYR A 1 83 ? -2.098 -9.556 -2.534 1.00 98.00 83 TYR A O 1
ATOM 653 N N . ASP A 1 84 ? -4.168 -10.028 -3.250 1.00 97.94 84 ASP A N 1
ATOM 654 C CA . ASP A 1 84 ? -4.143 -9.139 -4.408 1.00 97.94 84 ASP A CA 1
ATOM 655 C C . ASP A 1 84 ? -4.320 -7.656 -4.052 1.00 97.94 84 ASP A C 1
ATOM 657 O O . ASP A 1 84 ? -4.316 -6.819 -4.948 1.00 97.94 84 ASP A O 1
ATOM 661 N N . PHE A 1 85 ? -4.442 -7.293 -2.767 1.00 98.12 85 PHE A N 1
ATOM 662 C CA . PHE A 1 85 ? -4.802 -5.929 -2.364 1.00 98.12 85 PHE A CA 1
ATOM 663 C C . PHE A 1 85 ? -3.805 -5.244 -1.422 1.00 98.12 85 PHE A C 1
ATOM 665 O O . PHE A 1 85 ? -2.936 -5.889 -0.839 1.00 98.12 85 PHE A O 1
ATOM 672 N N . VAL A 1 86 ? -3.895 -3.920 -1.330 1.00 98.31 86 VAL A N 1
ATOM 673 C CA . VAL A 1 86 ? -3.323 -3.040 -0.290 1.00 98.31 86 VAL A CA 1
ATOM 674 C C . VAL A 1 86 ? -4.095 -1.724 -0.349 1.00 98.31 86 VAL A C 1
ATOM 676 O O . VAL A 1 86 ? -4.669 -1.403 -1.384 1.00 98.31 86 VAL A O 1
ATOM 679 N N . GLY A 1 87 ? -4.152 -0.938 0.716 1.00 97.81 87 GLY A N 1
ATOM 680 C CA . GLY A 1 87 ? -4.894 0.310 0.670 1.00 97.81 87 GLY A CA 1
ATOM 681 C C . GLY A 1 87 ? -4.682 1.237 1.844 1.00 97.81 87 GLY A C 1
ATOM 682 O O . GLY A 1 87 ? -3.761 1.095 2.646 1.00 97.81 87 GLY A O 1
ATOM 683 N N . ALA A 1 88 ? -5.600 2.184 1.923 1.00 97.81 88 ALA A N 1
ATOM 684 C CA . ALA A 1 88 ? -5.677 3.208 2.939 1.00 97.81 88 ALA A CA 1
ATOM 685 C C . ALA A 1 88 ? -7.130 3.401 3.362 1.00 97.81 88 ALA A C 1
ATOM 687 O O . ALA A 1 88 ? -8.048 3.309 2.542 1.00 97.81 88 ALA A O 1
ATOM 688 N N . TRP A 1 89 ? -7.323 3.706 4.637 1.00 98.06 89 TRP A N 1
ATOM 689 C CA . TRP A 1 89 ? -8.609 4.060 5.215 1.00 98.06 89 TRP A CA 1
ATOM 690 C C . TRP A 1 89 ? -8.498 5.395 5.949 1.00 98.06 89 TRP A C 1
ATOM 692 O O . TRP A 1 89 ? -7.533 5.620 6.676 1.00 98.06 89 TRP A O 1
ATOM 702 N N . CYS A 1 90 ? -9.480 6.273 5.774 1.00 97.44 90 CYS A N 1
ATOM 703 C CA . CYS A 1 90 ? -9.611 7.527 6.500 1.00 97.44 90 CYS A CA 1
ATOM 704 C C . CYS A 1 90 ? -10.841 7.452 7.409 1.00 97.44 90 CYS A C 1
ATOM 706 O O . CYS A 1 90 ? -11.979 7.452 6.944 1.00 97.44 90 CYS A O 1
ATOM 708 N N . HIS A 1 91 ? -10.606 7.401 8.719 1.00 96.81 91 HIS A N 1
ATOM 709 C CA . HIS A 1 91 ? -11.661 7.361 9.734 1.00 96.81 91 HIS A CA 1
ATOM 710 C C . HIS A 1 91 ? -12.506 8.639 9.758 1.00 96.81 91 HIS A C 1
ATOM 712 O O . HIS A 1 91 ? -13.693 8.558 10.052 1.00 96.81 91 HIS A O 1
ATOM 718 N N . ASP A 1 92 ? -11.919 9.789 9.417 1.00 94.50 92 ASP A N 1
ATOM 719 C CA . ASP A 1 92 ? -12.614 11.084 9.449 1.00 94.50 92 ASP A CA 1
ATOM 720 C C . ASP A 1 92 ? -13.579 11.256 8.263 1.00 94.50 92 ASP A C 1
ATOM 722 O O . ASP A 1 92 ? -14.572 11.972 8.365 1.00 94.50 92 ASP A O 1
ATOM 726 N N . GLU A 1 93 ? -13.296 10.586 7.141 1.00 94.75 93 GLU A N 1
ATOM 727 C CA . GLU A 1 93 ? -14.089 10.657 5.905 1.00 94.75 93 GLU A CA 1
ATOM 728 C C . GLU A 1 93 ? -14.994 9.428 5.702 1.00 94.75 93 GLU A C 1
ATOM 730 O O . GLU A 1 93 ? -15.729 9.370 4.719 1.00 94.75 93 GLU A O 1
ATOM 735 N N . ASP A 1 94 ? -14.940 8.443 6.610 1.00 96.69 94 ASP A N 1
ATOM 736 C CA . ASP A 1 94 ? -15.604 7.134 6.479 1.00 96.69 94 ASP A CA 1
ATOM 737 C C . ASP A 1 94 ? -15.363 6.479 5.104 1.00 96.69 94 ASP A C 1
ATOM 739 O O . ASP A 1 94 ? -16.246 5.856 4.507 1.00 96.69 94 ASP A O 1
ATOM 743 N N . GLY A 1 95 ? -14.146 6.633 4.578 1.00 96.81 95 GLY A N 1
ATOM 744 C CA . GLY A 1 95 ? -13.807 6.279 3.205 1.00 96.81 95 GLY A CA 1
ATOM 745 C C . GLY A 1 95 ? -12.350 5.882 3.030 1.00 96.81 95 GLY A C 1
ATOM 746 O O . GLY A 1 95 ? -11.482 6.200 3.843 1.00 96.81 95 GLY A O 1
ATOM 747 N N . GLY A 1 96 ? -12.058 5.174 1.947 1.00 95.94 96 GLY A N 1
ATOM 748 C CA . GLY A 1 96 ? -10.711 4.721 1.647 1.00 95.94 96 GLY A CA 1
ATOM 749 C C . GLY A 1 96 ? -10.492 4.382 0.183 1.00 95.94 96 GLY A C 1
ATOM 750 O O . GLY A 1 96 ? -11.409 4.396 -0.639 1.00 95.94 96 GLY A O 1
ATOM 751 N N . LEU A 1 97 ? -9.241 4.048 -0.123 1.00 97.50 97 LEU A N 1
ATOM 752 C CA . LEU A 1 97 ? -8.811 3.590 -1.437 1.00 97.50 97 LEU A CA 1
ATOM 753 C C . LEU A 1 97 ? -8.111 2.242 -1.295 1.00 97.50 97 LEU A C 1
ATOM 755 O O . LEU A 1 97 ? -7.208 2.088 -0.473 1.00 97.50 97 LEU A O 1
ATOM 759 N N . LEU A 1 98 ? -8.504 1.285 -2.129 1.00 97.88 98 LEU A N 1
ATOM 760 C CA . LEU A 1 98 ? -7.834 -0.001 -2.273 1.00 97.88 98 LEU A CA 1
ATOM 761 C C . LEU A 1 98 ? -7.162 -0.061 -3.638 1.00 97.88 98 LEU A C 1
ATOM 763 O O . LEU A 1 98 ? -7.764 0.263 -4.657 1.00 97.88 98 LEU A O 1
ATOM 767 N N . HIS A 1 99 ? -5.922 -0.518 -3.667 1.00 98.19 99 HIS A N 1
ATOM 768 C CA . HIS A 1 99 ? -5.314 -1.089 -4.854 1.00 98.19 99 HIS A CA 1
ATOM 769 C C . HIS A 1 99 ? -5.627 -2.585 -4.899 1.00 98.19 99 HIS A C 1
ATOM 771 O O . HIS A 1 99 ? -5.508 -3.262 -3.879 1.00 98.19 99 HIS A O 1
ATOM 777 N N . VAL A 1 100 ? -6.014 -3.088 -6.072 1.00 98.31 100 VAL A N 1
ATOM 778 C CA . VAL A 1 100 ? -6.187 -4.518 -6.355 1.00 98.31 100 VAL A CA 1
ATOM 779 C C . VAL A 1 100 ? -5.477 -4.868 -7.665 1.00 98.31 100 VAL A C 1
ATOM 781 O O . VAL A 1 100 ? -5.710 -4.229 -8.694 1.00 98.31 100 VAL A O 1
ATOM 784 N N . ALA A 1 101 ? -4.615 -5.883 -7.645 1.00 97.94 101 ALA A N 1
ATOM 785 C CA . ALA A 1 101 ? -3.976 -6.468 -8.824 1.00 97.94 101 ALA A CA 1
ATOM 786 C C . ALA A 1 101 ? -3.435 -7.871 -8.509 1.00 97.94 101 ALA A C 1
ATOM 788 O O . ALA A 1 101 ? -3.097 -8.159 -7.367 1.00 97.94 101 ALA A O 1
ATOM 789 N N . ASN A 1 102 ? -3.288 -8.715 -9.535 1.00 97.25 102 ASN A N 1
ATOM 790 C CA . ASN A 1 102 ? -2.693 -10.048 -9.400 1.00 97.25 102 ASN A CA 1
ATOM 791 C C . ASN A 1 102 ? -1.305 -9.958 -8.741 1.00 97.25 102 ASN A C 1
ATOM 793 O O . ASN A 1 102 ? -0.371 -9.437 -9.354 1.00 97.25 102 ASN A O 1
ATOM 797 N N . HIS A 1 103 ? -1.155 -10.492 -7.529 1.00 95.94 103 HIS A N 1
ATOM 798 C CA . HIS A 1 103 ? 0.074 -10.398 -6.739 1.00 95.94 103 HIS A CA 1
ATOM 799 C C . HIS A 1 103 ? 1.287 -11.106 -7.371 1.00 95.94 103 HIS A C 1
ATOM 801 O O . HIS A 1 103 ? 2.422 -10.769 -7.041 1.00 95.94 103 HIS A O 1
ATOM 807 N N . HIS A 1 104 ? 1.094 -12.030 -8.322 1.00 95.00 104 HIS A N 1
ATOM 808 C CA . HIS A 1 104 ? 2.199 -12.609 -9.101 1.00 95.00 104 HIS A CA 1
ATOM 809 C C . HIS A 1 104 ? 2.808 -11.615 -10.104 1.00 95.00 104 HIS A C 1
ATOM 811 O O . HIS A 1 104 ? 3.953 -11.778 -10.519 1.00 95.00 104 HIS A O 1
ATOM 817 N N . ILE A 1 105 ? 2.047 -10.590 -10.500 1.00 95.44 105 ILE A N 1
ATOM 818 C CA . ILE A 1 105 ? 2.484 -9.512 -11.397 1.00 95.44 105 ILE A CA 1
ATOM 819 C C . ILE A 1 105 ? 2.788 -8.240 -10.601 1.00 95.44 105 ILE A C 1
ATOM 821 O O . ILE A 1 105 ? 3.752 -7.545 -10.907 1.00 95.44 105 ILE A O 1
ATOM 825 N N . ALA A 1 106 ? 1.991 -7.946 -9.574 1.00 95.69 106 ALA A N 1
ATOM 826 C CA . ALA A 1 106 ? 2.055 -6.746 -8.747 1.00 95.69 106 ALA A CA 1
ATOM 827 C C . ALA A 1 106 ? 2.409 -7.070 -7.279 1.00 95.69 106 ALA A C 1
ATOM 829 O O . ALA A 1 106 ? 1.591 -6.831 -6.384 1.00 95.69 106 ALA A O 1
ATOM 830 N N . PRO A 1 107 ? 3.591 -7.654 -6.999 1.00 94.88 107 PRO A N 1
ATOM 831 C CA . PRO A 1 107 ? 3.938 -8.079 -5.646 1.00 94.88 107 PRO A CA 1
ATOM 832 C C . PRO A 1 107 ? 4.263 -6.900 -4.718 1.00 94.88 107 PRO A C 1
ATOM 834 O O . PRO A 1 107 ? 4.135 -7.024 -3.502 1.00 94.88 107 PRO A O 1
ATOM 837 N N . GLY A 1 108 ? 4.685 -5.754 -5.266 1.00 95.06 108 GLY A N 1
ATOM 838 C CA . GLY A 1 108 ? 5.105 -4.603 -4.476 1.00 95.06 108 GLY A CA 1
ATOM 839 C C . GLY A 1 108 ? 3.927 -3.926 -3.787 1.00 95.06 108 GLY A C 1
ATOM 840 O O . GLY A 1 108 ? 3.071 -3.345 -4.452 1.00 95.06 108 GLY A O 1
ATOM 841 N N . LYS A 1 109 ? 3.915 -3.952 -2.452 1.00 96.25 109 LYS A N 1
ATOM 842 C CA . LYS A 1 109 ? 2.945 -3.245 -1.605 1.00 96.25 109 LYS A CA 1
ATOM 843 C C . LYS A 1 109 ? 3.710 -2.344 -0.655 1.00 96.25 109 LYS A C 1
ATOM 845 O O . LYS A 1 109 ? 4.401 -2.829 0.244 1.00 96.25 109 LYS A O 1
ATOM 850 N N . LYS A 1 110 ? 3.606 -1.037 -0.869 1.00 95.69 110 LYS A N 1
ATOM 851 C CA . LYS A 1 110 ? 4.350 -0.054 -0.100 1.00 95.69 110 LYS A CA 1
ATOM 852 C C . LYS A 1 110 ? 3.454 1.085 0.345 1.00 95.69 110 LYS A C 1
ATOM 854 O O . LYS A 1 110 ? 2.604 1.553 -0.403 1.00 95.69 110 LYS A O 1
ATOM 859 N N . GLN A 1 111 ? 3.715 1.572 1.542 1.00 96.56 111 GLN A N 1
ATOM 860 C CA . GLN A 1 111 ? 3.214 2.851 1.999 1.00 96.56 111 GLN A CA 1
ATOM 861 C C . GLN A 1 111 ? 4.375 3.750 2.394 1.00 96.56 111 GLN A C 1
ATOM 863 O O . GLN A 1 111 ? 5.372 3.277 2.945 1.00 96.56 111 GLN A O 1
ATOM 868 N N . TRP A 1 112 ? 4.241 5.046 2.149 1.00 96.81 112 TRP A N 1
ATOM 869 C CA . TRP A 1 112 ? 5.192 6.028 2.636 1.00 96.81 112 TRP A CA 1
ATOM 870 C C . TRP A 1 112 ? 4.504 7.293 3.153 1.00 96.81 112 TRP A C 1
ATOM 872 O O . TRP A 1 112 ? 3.447 7.693 2.673 1.00 96.81 112 TRP A O 1
ATOM 882 N N . SER A 1 113 ? 5.095 7.899 4.180 1.00 96.12 113 SER A N 1
ATOM 883 C CA . SER A 1 113 ? 4.630 9.141 4.790 1.00 96.12 113 SER A CA 1
ATOM 884 C C . SER A 1 113 ? 5.815 9.985 5.247 1.00 96.12 113 SER A C 1
ATOM 886 O O . SER A 1 113 ? 6.841 9.445 5.668 1.00 96.12 113 SER A O 1
ATOM 888 N N . TRP A 1 114 ? 5.640 11.308 5.247 1.00 96.56 114 TRP A N 1
ATOM 889 C CA . TRP A 1 114 ? 6.556 12.260 5.879 1.00 96.56 114 TRP A CA 1
ATOM 890 C C . TRP A 1 114 ? 6.542 12.216 7.418 1.00 96.56 114 TRP A C 1
ATOM 892 O O . TRP A 1 114 ? 7.442 12.767 8.054 1.00 96.56 114 TRP A O 1
ATOM 902 N N . GLY A 1 115 ? 5.562 11.535 8.015 1.00 95.12 115 GLY A N 1
ATOM 903 C CA . GLY A 1 115 ? 5.389 11.403 9.457 1.00 95.12 115 GLY A CA 1
ATOM 904 C C . GLY A 1 115 ? 4.612 12.556 10.108 1.00 95.12 115 GLY A C 1
ATOM 905 O O . GLY A 1 115 ? 4.413 13.626 9.545 1.00 95.12 115 GLY A O 1
ATOM 906 N N . HIS A 1 116 ? 4.167 12.331 11.338 1.00 95.56 116 HIS A N 1
ATOM 907 C CA . HIS A 1 116 ? 3.346 13.213 12.159 1.00 95.56 116 HIS A CA 1
ATOM 908 C C . HIS A 1 116 ? 4.196 14.029 13.153 1.00 95.56 116 HIS A C 1
ATOM 910 O O . HIS A 1 116 ? 3.903 14.104 14.342 1.00 95.56 116 HIS A O 1
ATOM 916 N N . SER A 1 117 ? 5.284 14.632 12.671 1.00 94.56 117 SER A N 1
ATOM 917 C CA . SER A 1 117 ? 6.063 15.634 13.417 1.00 94.56 117 SER A CA 1
ATOM 918 C C . SER A 1 117 ? 6.073 16.970 12.685 1.00 94.56 117 SER A C 1
ATOM 920 O O . SER A 1 117 ? 5.583 17.080 11.561 1.00 94.56 117 SER A O 1
ATOM 922 N N . GLU A 1 118 ? 6.683 17.985 13.296 1.00 94.75 118 GLU A N 1
ATOM 923 C CA . GLU A 1 118 ? 6.912 19.289 12.664 1.00 94.75 118 GLU A CA 1
ATOM 924 C C . GLU A 1 118 ? 7.609 19.169 11.302 1.00 94.75 118 GLU A C 1
ATOM 926 O O . GLU A 1 118 ? 7.285 19.919 10.383 1.00 94.75 118 GLU A O 1
ATOM 931 N N . PHE A 1 119 ? 8.515 18.195 11.139 1.00 95.00 119 PHE A N 1
ATOM 932 C CA . PHE A 1 119 ? 9.172 17.933 9.859 1.00 95.00 119 PHE A CA 1
ATOM 933 C C . PHE A 1 119 ? 8.169 17.514 8.781 1.00 95.00 119 PHE A C 1
ATOM 935 O O . PHE A 1 119 ? 8.194 18.053 7.676 1.00 95.00 119 PHE A O 1
ATOM 942 N N . GLY A 1 120 ? 7.271 16.577 9.095 1.00 94.25 120 GLY A N 1
ATOM 943 C CA . GLY A 1 120 ? 6.259 16.136 8.139 1.00 94.25 120 GLY A CA 1
ATOM 944 C C . GLY A 1 120 ? 5.234 17.223 7.837 1.00 94.25 120 GLY A C 1
ATOM 945 O O . GLY A 1 120 ? 4.957 17.496 6.675 1.00 94.25 120 GLY A O 1
ATOM 946 N N . GLN A 1 121 ? 4.795 17.960 8.859 1.00 91.94 121 GLN A N 1
ATOM 947 C CA . GLN A 1 121 ? 3.891 19.100 8.683 1.00 91.94 121 GLN A CA 1
ATOM 948 C C . GLN A 1 121 ? 4.511 20.229 7.843 1.00 91.94 121 GLN A C 1
ATOM 950 O O . GLN A 1 121 ? 3.795 20.949 7.146 1.00 91.94 121 GLN A O 1
ATOM 955 N N . ALA A 1 122 ? 5.832 20.423 7.906 1.00 94.38 122 ALA A N 1
ATOM 956 C CA . ALA A 1 122 ? 6.527 21.375 7.044 1.00 94.38 122 ALA A CA 1
ATOM 957 C C . ALA A 1 122 ? 6.503 20.932 5.570 1.00 94.38 122 ALA A C 1
ATOM 959 O O . ALA A 1 122 ? 6.299 21.767 4.684 1.00 94.38 122 ALA A O 1
ATOM 960 N N . TRP A 1 123 ? 6.652 19.631 5.304 1.00 94.88 123 TRP A N 1
ATOM 961 C CA . TRP A 1 123 ? 6.484 19.075 3.960 1.00 94.88 123 TRP A CA 1
ATOM 962 C C . TRP A 1 123 ? 5.048 19.182 3.460 1.00 94.88 123 TRP A C 1
ATOM 964 O O . TRP A 1 123 ? 4.851 19.595 2.320 1.00 94.88 123 TRP A O 1
ATOM 974 N N . ASP A 1 124 ? 4.055 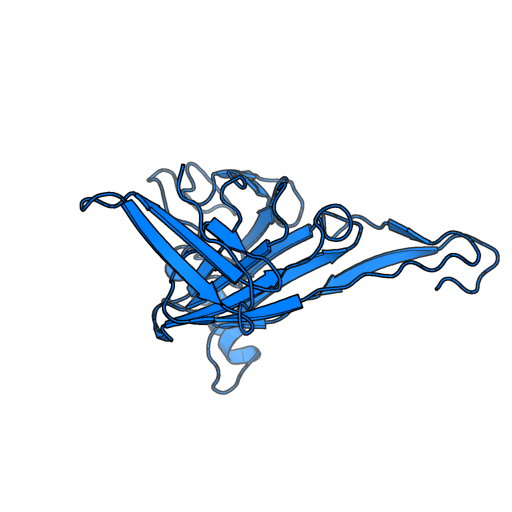18.916 4.309 1.00 90.56 124 ASP A N 1
ATOM 975 C CA . ASP A 1 124 ? 2.641 19.068 3.950 1.00 90.56 124 ASP A CA 1
ATOM 976 C C . ASP A 1 124 ? 2.351 20.497 3.460 1.00 90.56 124 ASP A C 1
ATOM 978 O O . ASP A 1 124 ? 1.814 20.687 2.370 1.00 90.56 124 ASP A O 1
ATOM 982 N N . LYS A 1 125 ? 2.818 21.513 4.201 1.00 90.69 125 LYS A N 1
ATOM 983 C CA . LYS A 1 125 ? 2.698 22.936 3.821 1.00 90.69 125 LYS A CA 1
ATOM 984 C C . LYS A 1 125 ? 3.439 23.299 2.532 1.00 90.69 125 LYS A C 1
ATOM 986 O O . LYS A 1 125 ? 3.116 24.303 1.911 1.00 90.69 125 LYS A O 1
ATOM 991 N N . SER A 1 126 ? 4.457 22.526 2.158 1.00 94.06 126 SER A N 1
ATOM 992 C CA . SER A 1 126 ? 5.256 22.770 0.951 1.00 94.06 126 SER A CA 1
ATOM 993 C C . SER A 1 126 ? 4.661 22.112 -0.296 1.00 94.06 126 SER A C 1
ATOM 995 O O . SER A 1 126 ? 5.021 22.481 -1.410 1.00 94.06 126 SER A O 1
ATOM 997 N N . LEU A 1 127 ? 3.789 21.116 -0.120 1.00 94.12 127 LEU A N 1
ATOM 998 C CA . LEU A 1 127 ? 3.266 20.275 -1.202 1.00 94.12 127 LEU A CA 1
ATOM 999 C C . LEU A 1 127 ? 1.784 20.517 -1.492 1.00 94.12 127 LEU A C 1
ATOM 1001 O O . LEU A 1 127 ? 1.280 20.076 -2.524 1.00 94.12 127 LEU A O 1
ATOM 1005 N N . THR A 1 128 ? 1.081 21.221 -0.608 1.00 91.44 128 THR A N 1
ATOM 1006 C CA . THR A 1 128 ? -0.307 21.610 -0.822 1.00 91.44 128 THR A CA 1
ATOM 1007 C C . THR A 1 128 ? -0.632 22.931 -0.134 1.00 91.44 128 THR A C 1
ATOM 1009 O O . THR A 1 128 ? -0.225 23.170 0.997 1.00 91.44 128 THR A O 1
ATOM 1012 N N . ASP A 1 129 ? -1.508 23.717 -0.763 1.00 91.62 129 ASP A N 1
ATOM 1013 C CA . ASP A 1 129 ? -2.077 24.918 -0.149 1.00 91.62 129 ASP A CA 1
ATOM 1014 C C . ASP A 1 129 ? -3.146 24.570 0.903 1.00 91.62 129 ASP A C 1
ATOM 1016 O O . ASP A 1 129 ? -3.141 25.117 2.000 1.00 91.62 129 ASP A O 1
ATOM 1020 N N . ASN A 1 130 ? -4.069 23.646 0.577 1.00 90.56 130 ASN A N 1
ATOM 1021 C CA . ASN A 1 130 ? -5.308 23.452 1.355 1.00 90.56 130 ASN A CA 1
ATOM 1022 C C . ASN A 1 130 ? -5.712 21.989 1.638 1.00 90.56 130 ASN A C 1
ATOM 1024 O O . ASN A 1 130 ? -6.642 21.760 2.407 1.00 90.56 130 ASN A O 1
ATOM 1028 N N . ASN A 1 131 ? -5.069 20.987 1.031 1.00 87.31 131 ASN A N 1
ATOM 1029 C CA . ASN A 1 131 ? -5.535 19.595 1.084 1.00 87.31 131 ASN A CA 1
ATOM 1030 C C . ASN A 1 131 ? -4.982 18.771 2.268 1.00 87.31 131 ASN A C 1
ATOM 1032 O O . ASN A 1 131 ? -5.383 17.621 2.478 1.00 87.31 131 ASN A O 1
ATOM 1036 N N . GLY A 1 132 ? -4.121 19.386 3.085 1.00 90.62 132 GLY A N 1
ATOM 1037 C CA . GLY A 1 132 ? -3.541 18.788 4.287 1.00 90.62 132 GLY A CA 1
ATOM 1038 C C . GLY A 1 132 ? -2.561 17.640 4.004 1.00 90.62 132 GLY A C 1
ATOM 1039 O O . GLY A 1 132 ? -2.096 17.484 2.875 1.00 90.62 132 GLY A O 1
ATOM 1040 N N . PRO A 1 133 ? -2.236 16.831 5.026 1.00 94.25 133 PRO A N 1
ATOM 1041 C CA . PRO A 1 133 ? -1.277 15.745 4.883 1.00 94.25 133 PRO A CA 1
ATOM 1042 C C . PRO A 1 133 ? -1.741 14.668 3.900 1.00 94.25 133 PRO A C 1
ATOM 1044 O O . PRO A 1 133 ? -2.936 14.364 3.799 1.00 94.25 133 PRO A O 1
ATOM 1047 N N . TYR A 1 134 ? -0.779 14.020 3.248 1.00 95.25 134 TYR A N 1
ATOM 1048 C CA . TYR A 1 134 ? -1.007 12.848 2.405 1.00 95.25 134 TYR A CA 1
ATOM 1049 C C . TYR A 1 134 ? -0.071 11.700 2.786 1.00 95.25 134 TYR A C 1
ATOM 1051 O O . TYR A 1 134 ? 0.921 11.867 3.498 1.00 95.25 134 TYR A O 1
ATOM 1059 N N . ILE A 1 135 ? -0.401 10.516 2.293 1.00 95.88 135 ILE A N 1
ATOM 1060 C CA . ILE A 1 135 ? 0.506 9.373 2.248 1.00 95.88 135 ILE A CA 1
ATOM 1061 C C . ILE A 1 135 ? 0.578 8.849 0.818 1.00 95.88 135 ILE A C 1
ATOM 1063 O O . ILE A 1 135 ? -0.350 9.009 0.024 1.00 95.88 135 ILE A O 1
ATOM 1067 N N . GLU A 1 136 ? 1.676 8.190 0.507 1.00 97.12 136 GLU A N 1
ATOM 1068 C CA . GLU A 1 136 ? 1.901 7.514 -0.760 1.00 97.12 136 GLU A CA 1
ATOM 1069 C C . GLU A 1 136 ? 1.527 6.039 -0.629 1.00 97.12 136 GLU A C 1
ATOM 1071 O O . GLU A 1 136 ? 2.146 5.313 0.152 1.00 97.12 136 GLU A O 1
ATOM 1076 N N . LEU A 1 137 ? 0.531 5.582 -1.391 1.00 97.06 137 LEU A N 1
ATOM 1077 C CA . LEU A 1 137 ? 0.191 4.165 -1.519 1.00 97.06 137 LEU A CA 1
ATOM 1078 C C . LEU A 1 137 ? 0.865 3.622 -2.782 1.00 97.06 137 LEU A C 1
ATOM 1080 O O . LEU A 1 137 ? 0.303 3.677 -3.871 1.00 97.06 137 LEU A O 1
ATOM 1084 N N . MET A 1 138 ? 2.088 3.115 -2.657 1.00 96.50 138 MET A N 1
ATOM 1085 C CA . MET A 1 138 ? 2.903 2.727 -3.808 1.00 96.50 138 MET A CA 1
ATOM 1086 C C . MET A 1 138 ? 2.750 1.237 -4.122 1.00 96.50 138 MET A C 1
ATOM 1088 O O . MET A 1 138 ? 2.865 0.379 -3.246 1.00 96.50 138 MET A O 1
ATOM 1092 N N . THR A 1 139 ? 2.531 0.918 -5.395 1.00 96.19 139 THR A N 1
ATOM 1093 C CA . THR A 1 139 ? 2.262 -0.452 -5.857 1.00 96.19 139 THR A CA 1
ATOM 1094 C C . THR A 1 139 ? 3.176 -0.819 -7.021 1.00 96.19 139 THR A C 1
ATOM 1096 O O . THR A 1 139 ? 3.185 -0.150 -8.057 1.00 96.19 139 THR A O 1
ATOM 1099 N N . GLY A 1 140 ? 4.002 -1.843 -6.807 1.00 94.88 140 GLY A N 1
ATOM 1100 C CA . GLY A 1 140 ? 5.131 -2.203 -7.666 1.00 94.88 140 GLY A CA 1
ATOM 1101 C C . GLY A 1 140 ? 4.809 -3.373 -8.581 1.00 94.88 140 GLY A C 1
ATOM 1102 O O . GLY A 1 140 ? 4.198 -4.353 -8.151 1.00 94.88 140 GLY A O 1
ATOM 1103 N N . ILE A 1 141 ? 5.234 -3.273 -9.841 1.00 94.69 141 ILE A N 1
ATOM 1104 C CA . ILE A 1 141 ? 4.984 -4.280 -10.878 1.00 94.69 141 ILE A CA 1
ATOM 1105 C C . ILE A 1 141 ? 6.284 -5.011 -11.224 1.00 94.69 141 ILE A C 1
ATOM 1107 O O . ILE A 1 141 ? 7.304 -4.382 -11.495 1.00 94.69 141 ILE A O 1
ATOM 1111 N N . PHE A 1 142 ? 6.240 -6.346 -11.200 1.00 92.56 142 PHE A N 1
ATOM 1112 C CA . PHE A 1 142 ? 7.360 -7.281 -11.387 1.00 92.56 142 PHE A CA 1
ATOM 1113 C C . PHE A 1 142 ? 8.543 -7.107 -10.419 1.00 92.56 142 PHE A C 1
ATOM 1115 O O . PHE A 1 142 ? 9.574 -7.754 -10.597 1.00 92.56 142 PHE A O 1
ATOM 1122 N N . ALA A 1 143 ? 8.395 -6.261 -9.402 1.00 86.00 143 ALA A N 1
ATOM 1123 C CA . ALA A 1 143 ? 9.373 -6.012 -8.357 1.00 86.00 143 ALA A CA 1
ATOM 1124 C C . ALA A 1 143 ? 8.637 -5.757 -7.039 1.00 86.00 143 ALA A C 1
ATOM 1126 O O . ALA A 1 143 ? 7.675 -4.986 -6.993 1.00 86.00 143 ALA A O 1
ATOM 1127 N N . ASP A 1 144 ? 9.088 -6.410 -5.969 1.00 79.62 144 ASP A N 1
ATOM 1128 C CA . ASP A 1 144 ? 8.550 -6.214 -4.618 1.00 79.62 144 ASP A CA 1
ATOM 1129 C C . ASP A 1 144 ? 9.290 -5.113 -3.839 1.00 79.62 144 ASP A C 1
ATOM 1131 O O . ASP A 1 144 ? 8.952 -4.812 -2.697 1.00 79.62 144 ASP A O 1
ATOM 1135 N N . ASN A 1 145 ? 10.302 -4.498 -4.458 1.00 79.94 145 ASN A N 1
ATOM 1136 C CA . ASN A 1 145 ? 11.192 -3.538 -3.829 1.00 79.94 145 ASN A CA 1
ATOM 1137 C C . ASN A 1 145 ? 11.552 -2.408 -4.798 1.00 79.94 145 ASN A C 1
ATOM 1139 O O . ASN A 1 145 ? 11.735 -2.625 -5.993 1.00 79.94 145 ASN A O 1
ATOM 1143 N N . GLN A 1 146 ? 11.673 -1.185 -4.286 1.00 69.00 146 GLN A N 1
ATOM 1144 C CA . GLN A 1 146 ? 11.873 0.004 -5.119 1.00 69.00 146 GLN A CA 1
ATOM 1145 C C . GLN A 1 146 ? 13.261 0.139 -5.801 1.00 69.00 146 GLN A C 1
ATOM 1147 O O . GLN A 1 146 ? 13.303 0.749 -6.866 1.00 69.00 146 GLN A O 1
ATOM 1152 N N . PRO A 1 147 ? 14.378 -0.416 -5.281 1.00 74.75 147 PRO A N 1
ATOM 1153 C CA . PRO A 1 147 ? 15.651 -0.477 -5.999 1.00 74.75 147 PRO A CA 1
ATOM 1154 C C . PRO A 1 147 ? 15.773 -1.696 -6.933 1.00 74.75 147 PRO A C 1
ATOM 1156 O O . PRO A 1 147 ? 16.774 -1.801 -7.643 1.00 74.75 147 PRO A O 1
ATOM 1159 N N . ASP A 1 148 ? 14.791 -2.604 -6.953 1.00 80.69 148 ASP A N 1
ATOM 1160 C CA . ASP A 1 148 ? 14.874 -3.837 -7.733 1.00 80.69 148 ASP A CA 1
ATOM 1161 C C . ASP A 1 148 ? 14.307 -3.596 -9.133 1.00 80.69 148 ASP A C 1
ATOM 1163 O O . ASP A 1 148 ? 13.116 -3.346 -9.325 1.00 80.69 148 ASP A O 1
ATOM 1167 N N . PHE A 1 149 ? 15.180 -3.673 -10.131 1.00 85.44 149 PHE A N 1
ATOM 1168 C CA . PHE A 1 149 ? 14.782 -3.587 -11.528 1.00 85.44 149 PHE A CA 1
ATOM 1169 C C . PHE A 1 149 ? 14.411 -4.965 -12.059 1.00 85.44 149 PHE A C 1
ATOM 1171 O O . PHE A 1 149 ? 15.058 -5.971 -11.762 1.00 85.44 149 PHE A O 1
ATOM 1178 N N . THR A 1 150 ? 13.407 -4.989 -12.926 1.00 90.31 150 THR A N 1
ATOM 1179 C CA . THR A 1 150 ? 13.106 -6.150 -13.760 1.00 90.31 150 THR A CA 1
ATOM 1180 C C . THR A 1 150 ? 13.596 -5.900 -15.186 1.00 90.31 150 THR A C 1
ATOM 1182 O O . THR A 1 150 ? 14.100 -4.822 -15.511 1.00 90.31 150 THR A O 1
ATOM 1185 N N . TRP A 1 151 ? 13.441 -6.892 -16.054 1.00 93.75 151 TRP A N 1
ATOM 1186 C CA . TRP A 1 151 ? 13.917 -6.852 -17.431 1.00 93.75 151 TRP A CA 1
ATOM 1187 C C . TRP A 1 151 ? 12.763 -6.973 -18.422 1.00 93.75 151 TRP A C 1
ATOM 1189 O O . TRP A 1 151 ? 11.768 -7.656 -18.158 1.00 93.75 151 TRP A O 1
ATOM 1199 N N . LEU A 1 152 ? 12.918 -6.286 -19.552 1.00 96.38 152 LEU A N 1
ATOM 1200 C CA . LEU A 1 152 ? 12.255 -6.594 -20.810 1.00 96.38 152 LEU A CA 1
ATOM 1201 C C . LEU A 1 152 ? 13.294 -7.166 -21.765 1.00 96.38 152 LEU A C 1
ATOM 1203 O O . LEU A 1 152 ? 14.273 -6.481 -22.080 1.00 96.38 152 LEU A O 1
ATOM 1207 N N . ASP A 1 153 ? 13.064 -8.375 -22.256 1.00 97.69 153 ASP A N 1
ATOM 1208 C CA . ASP A 1 153 ? 13.881 -8.958 -23.316 1.00 97.69 153 ASP A CA 1
ATOM 1209 C C . ASP A 1 153 ? 13.718 -8.195 -24.639 1.00 97.69 153 ASP A C 1
ATOM 1211 O O . ASP A 1 153 ? 12.887 -7.288 -24.779 1.00 97.69 153 ASP A O 1
ATOM 1215 N N . ALA A 1 154 ? 14.572 -8.507 -25.616 1.00 98.00 154 ALA A N 1
ATOM 1216 C CA . ALA A 1 154 ? 14.488 -7.913 -26.946 1.00 98.00 154 ALA A CA 1
ATOM 1217 C C . ALA A 1 154 ? 13.101 -8.169 -27.556 1.00 98.00 154 ALA A C 1
ATOM 1219 O O . ALA A 1 154 ? 12.672 -9.316 -27.654 1.00 98.00 154 ALA A O 1
ATOM 1220 N N . TYR A 1 155 ? 12.410 -7.102 -27.965 1.00 97.81 155 TYR A N 1
ATOM 1221 C CA . TYR A 1 155 ? 11.064 -7.163 -28.552 1.00 97.81 155 TYR A CA 1
ATOM 1222 C C . TYR A 1 155 ? 9.968 -7.727 -27.630 1.00 97.81 155 TYR A C 1
ATOM 1224 O O . TYR A 1 155 ? 8.865 -8.015 -28.091 1.00 97.81 155 TYR A O 1
ATOM 1232 N N . GLU A 1 156 ? 10.224 -7.838 -26.322 1.00 98.00 156 GLU A N 1
ATOM 1233 C CA . GLU A 1 156 ? 9.220 -8.275 -25.352 1.00 98.00 156 GLU A CA 1
ATOM 1234 C C . GLU A 1 156 ? 8.200 -7.162 -25.055 1.00 98.00 156 GLU A C 1
ATOM 1236 O O . GLU A 1 156 ? 8.525 -5.973 -24.918 1.00 98.00 156 GLU A O 1
ATOM 1241 N N . GLU A 1 157 ? 6.940 -7.555 -24.880 1.00 96.94 157 GLU A N 1
ATOM 1242 C CA . GLU A 1 157 ? 5.912 -6.727 -24.268 1.00 96.94 157 GLU A CA 1
ATOM 1243 C C . GLU A 1 157 ? 5.361 -7.386 -23.003 1.00 96.94 157 GLU A C 1
ATOM 1245 O O . GLU A 1 157 ? 4.810 -8.482 -23.049 1.00 96.94 157 GLU A O 1
ATOM 1250 N N . LYS A 1 158 ? 5.444 -6.666 -21.881 1.00 96.19 158 LYS A N 1
ATOM 1251 C CA . LYS A 1 158 ? 4.723 -6.994 -20.649 1.00 96.19 158 LYS A CA 1
ATOM 1252 C C . LYS A 1 158 ? 3.479 -6.119 -20.540 1.00 96.19 158 LYS A C 1
ATOM 1254 O O . LYS A 1 158 ? 3.554 -4.911 -20.769 1.00 96.19 158 LYS A O 1
ATOM 1259 N N . ARG A 1 159 ? 2.352 -6.733 -20.176 1.00 96.00 159 ARG A N 1
ATOM 1260 C CA . ARG A 1 159 ? 1.069 -6.071 -19.901 1.00 96.00 159 ARG A CA 1
ATOM 1261 C C . ARG A 1 159 ? 0.616 -6.427 -18.494 1.00 96.00 159 ARG A C 1
ATOM 1263 O O . ARG A 1 159 ? 0.830 -7.548 -18.042 1.00 96.00 159 ARG A O 1
ATOM 1270 N N . PHE A 1 160 ? -0.005 -5.474 -17.820 1.00 96.31 160 PHE A N 1
ATOM 1271 C CA . PHE A 1 160 ? -0.547 -5.644 -16.481 1.00 96.31 160 PHE A CA 1
ATOM 1272 C C . PHE A 1 160 ? -1.716 -4.683 -16.284 1.00 96.31 160 PHE A C 1
ATOM 1274 O O . PHE A 1 160 ? -1.848 -3.695 -17.006 1.00 96.31 160 PHE A O 1
ATOM 1281 N N . GLU A 1 161 ? -2.544 -4.974 -15.288 1.00 96.88 161 GLU A N 1
ATOM 1282 C CA . GLU A 1 161 ? -3.673 -4.141 -14.893 1.00 96.88 161 GLU A CA 1
ATOM 1283 C C . GLU A 1 161 ? -3.593 -3.870 -13.392 1.00 96.88 161 GLU A C 1
ATOM 1285 O O . GLU A 1 161 ? -3.214 -4.742 -12.608 1.00 96.88 161 GLU A O 1
ATOM 1290 N N . GLN A 1 162 ? -3.950 -2.651 -12.998 1.00 97.12 162 GLN A N 1
ATOM 1291 C CA . GLN A 1 162 ? -4.058 -2.233 -11.606 1.00 97.12 162 GLN A CA 1
ATOM 1292 C C . GLN A 1 162 ? -5.390 -1.515 -11.431 1.00 97.12 162 GLN A C 1
ATOM 1294 O O . GLN A 1 162 ? -5.732 -0.639 -12.225 1.00 97.12 162 GLN A O 1
ATOM 1299 N N . TYR A 1 163 ? -6.125 -1.874 -10.386 1.00 97.69 163 TYR A N 1
ATOM 1300 C CA . TYR A 1 163 ? -7.413 -1.278 -10.067 1.00 97.69 163 TYR A CA 1
ATOM 1301 C C . TYR A 1 163 ? -7.268 -0.440 -8.799 1.00 97.69 163 TYR A C 1
ATOM 1303 O O . TYR A 1 163 ? -6.784 -0.943 -7.789 1.00 97.69 163 TYR A O 1
ATOM 1311 N N . PHE A 1 164 ? -7.682 0.825 -8.853 1.00 97.62 164 PHE A N 1
ATOM 1312 C CA . PHE A 1 164 ? -7.747 1.722 -7.698 1.00 97.62 164 PHE A CA 1
ATOM 1313 C C . PHE A 1 164 ? -9.217 1.982 -7.391 1.00 97.62 164 PHE A C 1
ATOM 1315 O O . PHE A 1 164 ? -9.919 2.620 -8.174 1.00 97.62 164 PHE A O 1
ATOM 1322 N N . LEU A 1 165 ? -9.693 1.403 -6.295 1.00 96.62 165 LEU A N 1
ATOM 1323 C CA . LEU A 1 165 ? -11.106 1.225 -6.000 1.00 96.62 165 LEU A CA 1
ATOM 1324 C C . LEU A 1 165 ? -11.457 2.002 -4.729 1.00 96.62 165 LEU A C 1
ATOM 1326 O O . LEU A 1 165 ? -10.940 1.667 -3.656 1.00 96.62 165 LEU A O 1
ATOM 1330 N N . PRO A 1 166 ? -12.304 3.042 -4.816 1.00 95.38 166 PRO A N 1
ATOM 1331 C CA . PRO A 1 166 ? -12.818 3.693 -3.627 1.00 95.38 166 PRO A CA 1
ATOM 1332 C C . PRO A 1 166 ? -13.801 2.762 -2.909 1.00 95.38 166 PRO A C 1
ATOM 1334 O O . PRO A 1 166 ? -14.544 2.004 -3.538 1.00 95.38 166 PRO A O 1
ATOM 1337 N N . TYR A 1 167 ? -13.827 2.844 -1.587 1.00 96.44 167 TYR A N 1
ATOM 1338 C CA . TYR A 1 167 ? -14.809 2.156 -0.756 1.00 96.44 167 TYR A CA 1
ATOM 1339 C C . TYR A 1 167 ? -15.121 3.001 0.479 1.00 96.44 167 TYR A C 1
ATOM 1341 O O . TYR A 1 167 ? -14.328 3.861 0.861 1.00 96.44 167 TYR A O 1
ATOM 1349 N N . HIS A 1 168 ? -16.282 2.779 1.089 1.00 95.75 168 HIS A N 1
ATOM 1350 C CA . HIS A 1 168 ? -16.735 3.553 2.243 1.00 95.75 168 HIS A CA 1
ATOM 1351 C C . HIS A 1 168 ? -17.511 2.681 3.234 1.00 95.75 168 HIS A C 1
ATOM 1353 O O . HIS A 1 168 ? -17.916 1.560 2.911 1.00 95.75 168 HIS A O 1
ATOM 1359 N N . SER A 1 169 ? -17.688 3.187 4.453 1.00 93.88 169 SER A N 1
ATOM 1360 C CA . SER A 1 169 ? -18.470 2.610 5.562 1.00 93.88 169 SER A CA 1
ATOM 1361 C C . SER A 1 169 ? -18.076 1.223 6.089 1.00 93.88 169 SER A C 1
ATOM 1363 O O . SER A 1 169 ? -18.560 0.804 7.141 1.00 93.88 169 SER A O 1
ATOM 1365 N N . LEU A 1 170 ? -17.196 0.483 5.407 1.00 95.19 170 LEU A N 1
ATOM 1366 C CA . LEU A 1 170 ? -16.772 -0.853 5.836 1.00 95.19 170 LEU A CA 1
ATOM 1367 C C . LEU A 1 170 ? -15.661 -0.798 6.909 1.00 95.19 170 LEU A C 1
ATOM 1369 O O . LEU A 1 170 ? -15.584 -1.677 7.776 1.00 95.19 170 LEU A O 1
ATOM 1373 N N . GLY A 1 171 ? -14.835 0.253 6.905 1.00 95.56 171 GLY A N 1
ATOM 1374 C CA . GLY A 1 171 ? -13.673 0.374 7.786 1.00 95.56 171 GLY A CA 1
ATOM 1375 C C . GLY A 1 171 ? -12.487 -0.462 7.310 1.00 95.56 171 GLY A C 1
ATOM 1376 O O . GLY A 1 171 ? -12.321 -0.699 6.123 1.00 95.56 171 GLY A O 1
ATOM 1377 N N . MET A 1 172 ? -11.672 -0.956 8.241 1.00 95.81 172 MET A N 1
ATOM 1378 C CA . MET A 1 172 ? -10.599 -1.908 7.927 1.00 95.81 172 MET A CA 1
ATOM 1379 C C . MET A 1 172 ? -11.159 -3.206 7.315 1.00 95.81 172 MET A C 1
ATOM 1381 O O . MET A 1 172 ? -12.212 -3.690 7.739 1.00 95.81 172 MET A O 1
ATOM 1385 N N . VAL A 1 173 ? -10.436 -3.789 6.353 1.00 96.94 173 VAL A N 1
ATOM 1386 C CA . VAL A 1 173 ? -10.890 -4.945 5.555 1.00 96.94 173 VAL A CA 1
ATOM 1387 C C . VAL A 1 173 ? -9.856 -6.068 5.531 1.00 96.94 173 VAL A C 1
ATOM 1389 O O . VAL A 1 173 ? -8.669 -5.834 5.749 1.00 96.94 173 VAL A O 1
ATOM 1392 N N . GLN A 1 174 ? -10.308 -7.298 5.271 1.00 95.81 174 GLN A N 1
ATOM 1393 C CA . GLN A 1 174 ? -9.468 -8.502 5.301 1.00 95.81 174 GLN A CA 1
ATOM 1394 C C . GLN A 1 174 ? -9.217 -9.091 3.912 1.00 95.81 174 GLN A C 1
ATOM 1396 O O . GLN A 1 174 ? -8.245 -9.819 3.734 1.00 95.81 174 GLN A O 1
ATOM 1401 N N . ASN A 1 175 ? -10.066 -8.792 2.927 1.00 96.81 175 ASN A N 1
ATOM 1402 C CA . ASN A 1 175 ? -9.816 -9.167 1.540 1.00 96.81 175 ASN A CA 1
ATOM 1403 C C . ASN A 1 175 ? -10.510 -8.206 0.571 1.00 96.81 175 ASN A C 1
ATOM 1405 O O . ASN A 1 175 ? -11.555 -7.641 0.896 1.00 96.81 175 ASN A O 1
ATOM 1409 N N . ALA A 1 176 ? -9.962 -8.054 -0.630 1.00 96.94 176 ALA A N 1
ATOM 1410 C CA . ALA A 1 176 ? -10.551 -7.250 -1.686 1.00 96.94 176 ALA A CA 1
ATOM 1411 C C . ALA A 1 176 ? -10.283 -7.861 -3.062 1.00 96.94 176 ALA A C 1
ATOM 1413 O O . ALA A 1 176 ? -9.230 -8.436 -3.325 1.00 96.94 176 ALA A O 1
ATOM 1414 N N . SER A 1 177 ? -11.258 -7.693 -3.945 1.00 95.75 177 SER A N 1
ATOM 1415 C CA . SER A 1 177 ? -11.200 -8.028 -5.363 1.00 95.75 177 SER A CA 1
ATOM 1416 C C . SER A 1 177 ? -11.706 -6.833 -6.174 1.00 95.75 177 SER A C 1
ATOM 1418 O O . SER A 1 177 ? -12.143 -5.829 -5.607 1.00 95.75 177 SER A O 1
ATOM 1420 N N . ARG A 1 178 ? -11.701 -6.947 -7.506 1.00 95.25 178 ARG A N 1
ATOM 1421 C CA . ARG A 1 178 ? -12.319 -5.938 -8.378 1.00 95.25 178 ARG A CA 1
ATOM 1422 C C . ARG A 1 178 ? -13.820 -5.780 -8.129 1.00 95.25 178 ARG A C 1
ATOM 1424 O O . ARG A 1 178 ? -14.358 -4.701 -8.344 1.00 95.25 178 ARG A O 1
ATOM 1431 N N . ASP A 1 179 ? -14.486 -6.845 -7.695 1.00 94.38 179 ASP A N 1
ATOM 1432 C CA . ASP A 1 179 ? -15.945 -6.894 -7.650 1.00 94.38 179 ASP A CA 1
ATOM 1433 C C . ASP A 1 179 ? -16.481 -6.608 -6.241 1.00 94.38 179 ASP A C 1
ATOM 1435 O O . ASP A 1 179 ? -17.507 -5.941 -6.088 1.00 94.38 179 ASP A O 1
ATOM 1439 N N . ALA A 1 180 ? -15.774 -7.064 -5.203 1.00 94.88 180 ALA A N 1
ATOM 1440 C CA . ALA A 1 180 ? -16.185 -6.886 -3.815 1.00 94.88 180 ALA A CA 1
ATOM 1441 C C . ALA A 1 180 ? -15.023 -6.838 -2.814 1.00 94.88 180 ALA A C 1
ATOM 1443 O O . ALA A 1 180 ? -13.947 -7.398 -3.042 1.00 94.88 180 ALA A O 1
ATOM 1444 N N . VAL A 1 181 ? -15.304 -6.230 -1.664 1.00 96.50 181 VAL A N 1
ATOM 1445 C CA . VAL A 1 181 ? -14.426 -6.105 -0.499 1.00 96.50 181 VAL A CA 1
ATOM 1446 C C . VAL A 1 181 ? -15.094 -6.766 0.701 1.00 96.50 181 VAL A C 1
ATOM 1448 O O . VAL A 1 181 ? -16.291 -6.586 0.925 1.00 96.50 181 VAL A O 1
ATOM 1451 N N . ILE A 1 182 ? -14.329 -7.537 1.471 1.00 95.19 182 ILE A N 1
ATOM 1452 C CA . ILE A 1 182 ? -14.828 -8.314 2.605 1.00 95.19 182 ILE A CA 1
ATOM 1453 C C . ILE A 1 182 ? -14.136 -7.877 3.890 1.00 95.19 182 ILE A C 1
ATOM 1455 O O . ILE A 1 182 ? -12.908 -7.793 3.980 1.00 95.19 182 ILE A O 1
ATOM 1459 N N . LYS A 1 183 ? -14.964 -7.685 4.913 1.00 95.31 183 LYS A N 1
ATOM 1460 C CA . LYS A 1 183 ? -14.565 -7.551 6.304 1.00 95.31 183 LYS A CA 1
ATOM 1461 C C . LYS A 1 183 ? -14.957 -8.799 7.076 1.00 95.31 183 LYS A C 1
ATOM 1463 O O . LYS A 1 183 ? -16.0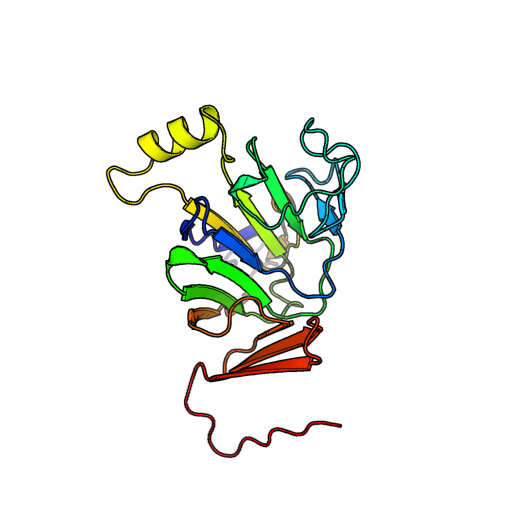83 -9.281 6.957 1.00 95.31 183 LYS A O 1
ATOM 1468 N N . LEU A 1 184 ? -14.033 -9.274 7.895 1.00 92.62 184 LEU A N 1
ATOM 1469 C CA . LEU A 1 184 ? -14.245 -10.309 8.888 1.00 92.62 184 LEU A CA 1
ATOM 1470 C C . LEU A 1 184 ? -13.261 -10.081 10.037 1.00 92.62 184 LEU A C 1
ATOM 1472 O O . LEU A 1 184 ? -12.084 -10.419 9.936 1.00 92.62 184 LEU A O 1
ATOM 1476 N N . GLN A 1 185 ? -13.742 -9.494 11.127 1.00 91.06 185 GLN A N 1
ATOM 1477 C CA . GLN A 1 185 ? -12.929 -9.171 12.293 1.00 91.06 185 GLN A CA 1
ATOM 1478 C C . GLN A 1 185 ? -13.591 -9.655 13.579 1.00 91.06 185 GLN A C 1
ATOM 1480 O O . GLN A 1 185 ? -14.815 -9.699 13.700 1.00 91.06 185 GLN A O 1
ATOM 1485 N N . ARG A 1 186 ? -12.770 -9.999 14.567 1.00 91.50 186 ARG A N 1
ATOM 1486 C CA . ARG A 1 186 ? -13.242 -10.285 15.919 1.00 91.50 186 ARG A CA 1
ATOM 1487 C C . ARG A 1 186 ? -13.282 -8.987 16.721 1.00 91.50 186 ARG A C 1
ATOM 1489 O O . ARG A 1 186 ? -12.302 -8.250 16.730 1.00 91.50 186 ARG A O 1
ATOM 1496 N N . SER A 1 187 ? -14.383 -8.745 17.420 1.00 91.31 187 SER A N 1
ATOM 1497 C CA . SER A 1 187 ? -14.533 -7.674 18.404 1.00 91.31 187 SER A CA 1
ATOM 1498 C C . SER A 1 187 ? -14.974 -8.243 19.755 1.00 91.31 187 SER A C 1
ATOM 1500 O O . SER A 1 187 ? -15.241 -9.441 19.892 1.00 91.31 187 SER A O 1
ATOM 1502 N N . GLU A 1 188 ? -15.070 -7.387 20.773 1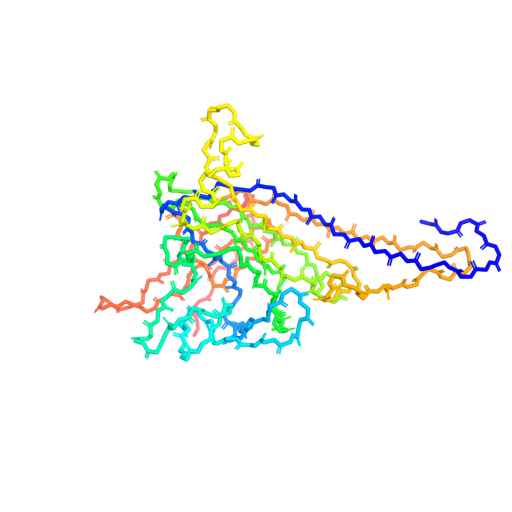.00 92.31 188 GLU A N 1
ATOM 1503 C CA . GLU A 1 188 ? -15.605 -7.767 22.090 1.00 92.31 188 GLU A CA 1
ATOM 1504 C C . GLU A 1 188 ? -17.047 -8.294 22.009 1.00 92.31 188 GLU A C 1
ATOM 1506 O O . GLU A 1 188 ? -17.479 -9.070 22.858 1.00 92.31 188 GLU A O 1
ATOM 1511 N N . ARG A 1 189 ? -17.789 -7.904 20.963 1.00 92.56 189 ARG A N 1
ATOM 1512 C CA . ARG A 1 189 ? -19.192 -8.280 20.737 1.00 92.56 189 ARG A CA 1
ATOM 1513 C C . ARG A 1 189 ? -19.356 -9.552 19.901 1.00 92.56 189 ARG A C 1
ATOM 1515 O O . ARG A 1 189 ? -20.485 -9.972 19.666 1.00 92.56 189 ARG A O 1
ATOM 1522 N N . GLY A 1 190 ? -18.260 -10.165 19.451 1.00 93.62 190 GLY A N 1
ATOM 1523 C CA . GLY A 1 190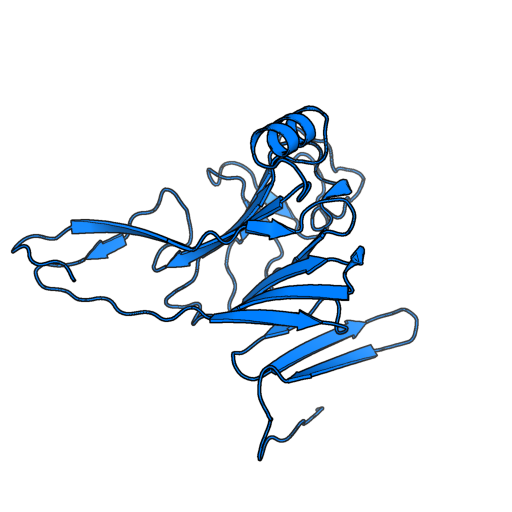 ? -18.276 -11.367 18.619 1.00 93.62 190 GLY A CA 1
ATOM 1524 C C . GLY A 1 190 ? -17.566 -11.166 17.284 1.00 93.62 190 GLY A C 1
ATOM 1525 O O . GLY A 1 190 ? -16.476 -10.605 17.232 1.00 93.62 190 GLY A O 1
ATOM 1526 N N . ILE A 1 191 ? -18.150 -11.686 16.205 1.00 92.44 191 ILE A N 1
ATOM 1527 C CA . ILE A 1 191 ? -17.605 -11.556 14.850 1.00 92.44 191 ILE A CA 1
ATOM 1528 C C . ILE A 1 191 ? -18.357 -10.440 14.131 1.00 92.44 191 ILE A C 1
ATOM 1530 O O . ILE A 1 191 ? -19.569 -10.517 13.943 1.00 92.44 191 ILE A O 1
ATOM 1534 N N . GLU A 1 192 ? -17.621 -9.429 13.693 1.00 93.12 192 GLU A N 1
ATOM 1535 C CA . GLU A 1 192 ? -18.108 -8.384 12.805 1.00 93.12 192 GLU A CA 1
ATOM 1536 C C . GLU A 1 192 ? -17.695 -8.721 11.380 1.00 93.12 192 GLU A C 1
ATOM 1538 O O . GLU A 1 192 ? -16.517 -8.929 11.085 1.00 93.12 192 GLU A O 1
ATOM 1543 N N . TRP A 1 193 ? -18.669 -8.767 10.484 1.00 92.81 193 TRP A N 1
ATOM 1544 C CA . TRP A 1 193 ? -18.439 -9.043 9.077 1.00 92.81 193 TRP A CA 1
ATOM 1545 C C . TRP A 1 193 ? -19.175 -8.026 8.216 1.00 92.81 193 TRP A C 1
ATOM 1547 O O . TRP A 1 193 ? -20.138 -7.397 8.654 1.00 92.81 193 TRP A O 1
ATOM 1557 N N . GLY A 1 194 ? -18.713 -7.863 6.985 1.00 94.06 194 GLY A N 1
ATOM 1558 C CA . GLY A 1 194 ? -19.357 -6.987 6.022 1.00 94.06 194 GLY A CA 1
ATOM 1559 C C . GLY A 1 194 ? -18.865 -7.244 4.608 1.00 94.06 194 GLY A C 1
ATOM 1560 O O . GLY A 1 194 ? -17.785 -7.796 4.396 1.00 94.06 194 GLY A O 1
ATOM 1561 N N . LEU A 1 195 ? -19.687 -6.844 3.647 1.00 94.19 195 LEU A N 1
ATOM 1562 C CA . LEU A 1 195 ? -19.420 -6.955 2.222 1.00 94.19 195 LEU A CA 1
ATOM 1563 C C . LEU A 1 195 ? -19.691 -5.592 1.591 1.00 94.19 195 LEU A C 1
ATOM 1565 O O . LEU A 1 195 ? -20.785 -5.054 1.748 1.00 94.19 195 LEU A O 1
ATOM 1569 N N . TYR A 1 196 ? -18.715 -5.062 0.866 1.00 95.38 196 TYR A N 1
ATOM 1570 C CA . TYR A 1 196 ? -18.879 -3.872 0.042 1.00 95.38 196 TYR A CA 1
ATOM 1571 C C . TYR A 1 196 ? -18.759 -4.275 -1.425 1.00 95.38 196 TYR A C 1
ATOM 1573 O O . TYR A 1 196 ? -17.743 -4.827 -1.844 1.00 95.38 196 TYR A O 1
ATOM 1581 N N . ALA A 1 197 ? -19.810 -4.030 -2.199 1.00 95.00 197 ALA A N 1
ATOM 1582 C CA . ALA A 1 197 ? -19.836 -4.303 -3.626 1.00 95.00 197 ALA A CA 1
ATOM 1583 C C . ALA A 1 197 ? -19.242 -3.108 -4.386 1.00 95.00 197 ALA A C 1
ATOM 1585 O O . ALA A 1 197 ? -19.796 -2.013 -4.341 1.00 95.00 197 ALA A O 1
ATOM 1586 N N . ILE A 1 198 ? -18.129 -3.318 -5.090 1.00 92.75 198 ILE A N 1
ATOM 1587 C CA . ILE A 1 198 ? -17.521 -2.300 -5.964 1.00 92.75 198 ILE A CA 1
ATOM 1588 C C . ILE A 1 198 ? -18.377 -2.105 -7.224 1.00 92.75 198 ILE A C 1
ATOM 1590 O O . ILE A 1 198 ? -18.486 -1.004 -7.760 1.00 92.75 198 ILE A O 1
ATOM 1594 N N . SER A 1 199 ? -19.008 -3.183 -7.688 1.00 87.06 199 SER A N 1
ATOM 1595 C CA . SER A 1 199 ? -19.975 -3.185 -8.784 1.00 87.06 199 SER A CA 1
ATOM 1596 C C . SER A 1 199 ? -21.168 -4.089 -8.439 1.00 87.06 199 SER A C 1
ATOM 1598 O O . SER A 1 199 ? -21.058 -4.907 -7.522 1.00 87.06 199 SER A O 1
ATOM 1600 N N . PRO A 1 200 ? -22.325 -3.965 -9.123 1.00 90.75 200 PRO A N 1
ATOM 1601 C CA . PRO A 1 200 ? -23.481 -4.819 -8.859 1.00 90.75 200 PRO A CA 1
ATOM 1602 C C . PRO A 1 200 ? -23.141 -6.316 -8.912 1.00 90.75 200 PRO A C 1
ATOM 1604 O O . PRO A 1 200 ? -22.754 -6.853 -9.951 1.00 90.75 200 PRO A O 1
ATOM 1607 N N . LEU A 1 201 ? -23.338 -7.006 -7.788 1.00 90.12 201 LEU A N 1
ATOM 1608 C CA . LEU A 1 201 ? -23.043 -8.431 -7.648 1.00 90.12 201 LEU A CA 1
ATOM 1609 C C . LEU A 1 201 ? -24.220 -9.286 -8.143 1.00 90.12 201 LEU A C 1
ATOM 1611 O O . LEU A 1 201 ? -25.021 -9.794 -7.360 1.00 90.12 201 LEU A O 1
ATOM 1615 N N . ASN A 1 202 ? -24.316 -9.479 -9.459 1.00 89.50 202 ASN A N 1
ATOM 1616 C CA . ASN A 1 202 ? -25.343 -10.330 -10.071 1.00 89.50 202 ASN A CA 1
ATOM 1617 C C . ASN A 1 202 ? -24.924 -11.809 -10.081 1.00 89.50 202 ASN A C 1
ATOM 1619 O O . ASN A 1 202 ? -23.878 -12.155 -10.620 1.00 89.50 202 ASN A O 1
ATOM 1623 N N . GLY A 1 203 ? -25.750 -12.695 -9.514 1.00 86.31 203 GLY A N 1
ATOM 1624 C CA . GLY A 1 203 ? -25.493 -14.145 -9.517 1.00 86.31 203 GLY A CA 1
ATOM 1625 C C . GLY A 1 203 ? -24.418 -14.620 -8.528 1.00 86.31 203 GLY A C 1
ATOM 1626 O O . GLY A 1 203 ? -23.987 -15.769 -8.602 1.00 86.31 203 GLY A O 1
ATOM 1627 N N . TYR A 1 204 ? -23.997 -13.767 -7.590 1.00 86.50 204 TYR A N 1
ATOM 1628 C CA . TYR A 1 204 ? -23.051 -14.133 -6.535 1.00 86.50 204 TYR A CA 1
ATOM 1629 C C . TYR A 1 204 ? -23.753 -14.876 -5.394 1.00 86.50 204 TYR A C 1
ATOM 1631 O O . TYR A 1 204 ? -24.901 -14.593 -5.051 1.00 86.50 204 TYR A O 1
ATOM 1639 N N . ARG A 1 205 ? -23.033 -15.806 -4.758 1.00 88.12 205 ARG A N 1
ATOM 1640 C CA . ARG A 1 205 ? -23.473 -16.500 -3.543 1.00 88.12 205 ARG A CA 1
ATOM 1641 C C . ARG A 1 205 ? -22.495 -16.217 -2.411 1.00 88.12 205 ARG A C 1
ATOM 1643 O O . ARG A 1 205 ? -21.345 -16.638 -2.482 1.00 88.12 205 ARG A O 1
ATOM 1650 N N . LEU A 1 206 ? -22.975 -15.587 -1.340 1.00 85.19 206 LEU A N 1
ATOM 1651 C CA . LEU A 1 206 ? -22.247 -15.536 -0.074 1.00 85.19 206 LEU A CA 1
ATOM 1652 C C . LEU A 1 206 ? -22.456 -16.861 0.672 1.00 85.19 206 LEU A C 1
ATOM 1654 O O . LEU A 1 206 ? -23.591 -17.274 0.914 1.00 85.19 206 LEU A O 1
ATOM 1658 N N . ALA A 1 207 ? -21.366 -17.542 1.012 1.00 87.00 207 ALA A N 1
ATOM 1659 C CA . ALA A 1 207 ? -21.390 -18.759 1.813 1.00 87.00 207 ALA A CA 1
ATOM 1660 C C . ALA A 1 207 ? -20.479 -18.585 3.030 1.00 87.00 207 ALA A C 1
ATOM 1662 O O . ALA A 1 207 ? -19.294 -18.307 2.876 1.00 87.00 207 ALA A O 1
ATOM 1663 N N . ILE A 1 208 ? -21.042 -18.781 4.219 1.00 81.38 208 ILE A N 1
ATOM 1664 C CA . ILE A 1 208 ? -20.319 -18.818 5.493 1.00 81.38 208 ILE A CA 1
ATOM 1665 C C . ILE A 1 208 ? -20.263 -20.295 5.896 1.00 81.38 208 ILE A C 1
ATOM 1667 O O . ILE A 1 208 ? -21.305 -20.955 5.894 1.00 81.38 208 ILE A O 1
ATOM 1671 N N . ARG A 1 209 ? -19.064 -20.835 6.131 1.00 79.44 209 ARG A N 1
ATOM 1672 C CA . ARG A 1 209 ? -18.822 -22.254 6.430 1.00 79.44 209 ARG A CA 1
ATOM 1673 C C . ARG A 1 209 ? -17.914 -22.399 7.635 1.00 79.44 209 ARG A C 1
ATOM 1675 O O . ARG A 1 209 ? -17.039 -21.521 7.789 1.00 79.44 209 ARG A O 1
#

InterPro domains:
  IPR033396 Domain of unknown function DUF5107 [PF17128] (1-148)

pLDDT: mean 94.48, std 4.41, range [69.0, 98.5]

Organism: Escherichia coli (NCBI:txid562)